Protein AF-A0A853BBE8-F1 (afdb_monomer)

Sequence (216 aa):
MTEYSASGDPKRSFELLWGLHEAPSRGPKARFTVEEVTRVAIRLADAAGLTAVSMRRVAEELGASTMSLYTYVPGKAELLDLMIDTVVGETARPDDVPGGWRGGLEHLARENAALTLVLGYVQSAMRGVVEAGQAARRSGRSDVQWWESYAPLLEKVFDPDRFPLAARVGASAGEAYQAPSDPHAFEFGLARILDGIEALINGRDGKPGAPRPTAG

Radius of gyration: 25.12 Å; Cα contacts (8 Å, |Δi|>4): 135; chains: 1; bounding box: 51×60×69 Å

Organism: NCBI:txid860233

Secondary structure (DSSP, 8-state):
----TTSS-HHHHHHHHTT-S---SSSSPPSS-HHHHHHHHHHHHHHH-GGG--HHHHHHHTT--HHHHTTT-SSHHHHHHHHHHHHHTTSPPGGGSTTHHHHHHHHHHHHHHHHHHHHHHHHHHHHHHHHHHHHHHHHTS-HHHHHHHHHHHHHHH--TTT-HHHHHHHHHHHHHHSSSS-TTHHHHHHHHHHHHHHHHHHTTSS--PPPPPPP-

Nearest PDB structures (foldseek):
  3b6c-assembly1_A  TM=4.163E-01  e=3.418E-04  Streptomyces coelicolor
  2opt-assembly1_A  TM=3.658E-01  e=2.764E-04  Streptomyces coelicolor
  2g7l-assembly1_A-2  TM=3.879E-01  e=6.813E-04  Streptomyces coelicolor
  2vke-assembly1_A-2  TM=3.633E-01  e=3.529E-03  Escherichia coli
  2xpv-assembly1_A  TM=3.950E-01  e=1.196E-02  Escherichia coli

Structure (mmCIF, N/CA/C/O backbone):
data_AF-A0A853BBE8-F1
#
_entry.id   AF-A0A853BBE8-F1
#
loop_
_atom_site.group_PDB
_atom_site.id
_atom_site.type_symbol
_atom_site.label_atom_id
_atom_site.label_alt_id
_atom_site.label_comp_id
_atom_site.label_asym_id
_atom_site.label_entity_id
_atom_site.label_seq_id
_atom_site.pdbx_PDB_ins_code
_atom_site.Cartn_x
_atom_site.Cartn_y
_atom_site.Cartn_z
_atom_site.occupancy
_atom_site.B_iso_or_equiv
_atom_site.auth_seq_id
_atom_site.auth_comp_id
_atom_site.auth_asym_id
_atom_site.auth_atom_id
_atom_site.pdbx_PDB_model_num
ATOM 1 N N . MET A 1 1 ? 2.570 16.372 -2.569 1.00 41.34 1 MET A N 1
ATOM 2 C CA . MET A 1 1 ? 3.355 15.882 -1.420 1.00 41.34 1 MET A CA 1
ATOM 3 C C . MET A 1 1 ? 2.822 14.497 -1.103 1.00 41.34 1 MET A C 1
ATOM 5 O O . MET A 1 1 ? 1.628 14.388 -0.866 1.00 41.34 1 MET A O 1
ATOM 9 N N . THR A 1 2 ? 3.625 13.447 -1.263 1.00 53.38 2 THR A N 1
ATOM 10 C CA . THR A 1 2 ? 3.190 12.068 -0.987 1.00 53.38 2 THR A CA 1
ATOM 11 C C . THR A 1 2 ? 3.285 11.857 0.520 1.00 53.38 2 THR A C 1
ATOM 13 O O . THR A 1 2 ? 4.387 11.854 1.056 1.00 53.38 2 THR A O 1
ATOM 16 N N . GLU A 1 3 ? 2.146 11.803 1.205 1.00 61.06 3 GLU A N 1
ATOM 17 C CA . GLU A 1 3 ? 2.078 11.501 2.640 1.00 61.06 3 GLU A CA 1
ATOM 18 C C . GLU A 1 3 ? 2.144 9.983 2.846 1.00 61.06 3 GLU A C 1
ATOM 20 O O . GLU A 1 3 ? 1.537 9.232 2.078 1.00 61.06 3 GLU A O 1
ATOM 25 N N . TYR A 1 4 ? 2.891 9.548 3.861 1.00 70.12 4 TYR A N 1
ATOM 26 C CA . TYR A 1 4 ? 3.144 8.142 4.183 1.00 70.12 4 TYR A CA 1
ATOM 27 C C . TYR A 1 4 ? 2.692 7.850 5.620 1.00 70.12 4 TYR A C 1
ATOM 29 O O . TYR A 1 4 ? 2.573 8.762 6.438 1.00 70.12 4 TYR A O 1
ATOM 37 N N . SER A 1 5 ? 2.484 6.573 5.944 1.00 68.94 5 SER A N 1
ATOM 38 C CA . SER A 1 5 ? 2.439 6.131 7.344 1.00 68.94 5 SER A CA 1
ATOM 39 C C . SER A 1 5 ? 3.696 6.620 8.084 1.00 68.94 5 SER A C 1
ATOM 41 O O . SER A 1 5 ? 4.777 6.687 7.489 1.00 68.94 5 SER A O 1
ATOM 43 N N . ALA A 1 6 ? 3.535 7.029 9.344 1.00 71.81 6 ALA A N 1
ATOM 44 C CA . ALA A 1 6 ? 4.557 7.648 10.197 1.00 71.81 6 ALA A CA 1
ATOM 45 C C . ALA A 1 6 ? 5.068 9.054 9.797 1.00 71.81 6 ALA A C 1
ATOM 47 O O . ALA A 1 6 ? 6.016 9.545 10.411 1.00 71.81 6 ALA A O 1
ATOM 48 N N . SER A 1 7 ? 4.455 9.749 8.824 1.00 80.75 7 SER A N 1
ATOM 49 C CA . SER A 1 7 ? 4.775 11.168 8.554 1.00 80.75 7 SER A CA 1
ATOM 50 C C . SER A 1 7 ? 3.979 12.171 9.409 1.00 80.75 7 SER A C 1
ATOM 52 O O . SER A 1 7 ? 4.166 13.377 9.248 1.00 80.75 7 SER A O 1
ATOM 54 N N . GLY A 1 8 ? 3.057 11.683 10.246 1.00 80.25 8 GLY A N 1
ATOM 55 C CA . GLY A 1 8 ? 2.197 12.465 11.146 1.00 80.25 8 GLY A CA 1
ATOM 56 C C . GLY A 1 8 ? 2.820 12.717 12.522 1.00 80.25 8 GLY A C 1
ATOM 57 O O . GLY A 1 8 ? 4.032 12.598 12.686 1.00 80.25 8 GLY A O 1
ATOM 58 N N . ASP A 1 9 ? 1.999 13.068 13.516 1.00 85.69 9 ASP A N 1
ATOM 59 C CA . ASP A 1 9 ? 2.440 13.207 14.914 1.00 85.69 9 ASP A CA 1
ATOM 60 C C . ASP A 1 9 ? 2.482 11.822 15.591 1.00 85.69 9 ASP A C 1
ATOM 62 O O . ASP A 1 9 ? 1.419 11.269 15.900 1.00 85.69 9 ASP A O 1
ATOM 66 N N . PRO A 1 10 ? 3.673 11.257 15.892 1.00 84.19 10 PRO A N 1
ATOM 67 C CA . PRO A 1 10 ? 3.781 9.903 16.433 1.00 84.19 10 PRO A CA 1
ATOM 68 C C . PRO A 1 10 ? 3.040 9.727 17.758 1.00 84.19 10 PRO A C 1
ATOM 70 O O . PRO A 1 10 ? 2.523 8.648 18.039 1.00 84.19 10 PRO A O 1
ATOM 73 N N . LYS A 1 11 ? 2.956 10.787 18.576 1.00 85.75 11 LYS A N 1
ATOM 74 C CA . LYS A 1 11 ? 2.240 10.732 19.852 1.00 85.75 11 LYS A CA 1
ATOM 75 C C . LYS A 1 11 ? 0.750 10.489 19.619 1.00 85.75 11 LYS A C 1
ATOM 77 O O . LYS A 1 11 ? 0.168 9.636 20.283 1.00 85.75 11 LYS A O 1
ATOM 82 N N . ARG A 1 12 ? 0.156 11.201 18.657 1.00 84.44 12 ARG A N 1
ATOM 83 C CA . ARG A 1 12 ? -1.264 11.053 18.314 1.00 84.44 12 ARG A CA 1
ATOM 84 C C . ARG A 1 12 ? -1.556 9.705 17.671 1.00 84.44 12 ARG A C 1
ATOM 86 O O . ARG A 1 12 ? -2.559 9.093 18.025 1.00 84.44 12 ARG A O 1
ATOM 93 N N . SER A 1 13 ? -0.680 9.221 16.787 1.00 84.69 13 SER A N 1
ATOM 94 C CA . SER A 1 13 ? -0.808 7.868 16.231 1.00 84.69 13 SER A CA 1
ATOM 95 C C . SER A 1 13 ? -0.826 6.818 17.348 1.00 84.69 13 SER A C 1
ATOM 97 O O . SER A 1 13 ? -1.743 6.004 17.402 1.00 84.69 13 SER A O 1
ATOM 99 N N . PHE A 1 14 ? 0.116 6.872 18.296 1.00 86.94 14 PHE A N 1
ATOM 100 C CA . PHE A 1 14 ? 0.160 5.937 19.429 1.00 86.94 14 PHE A CA 1
ATOM 101 C C . PHE A 1 14 ? -1.053 6.034 20.352 1.00 86.94 14 PHE 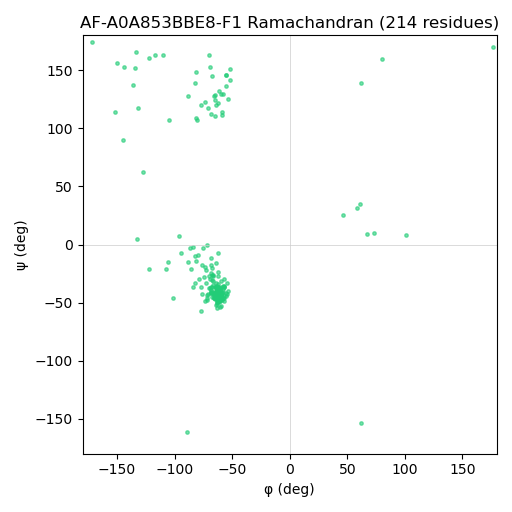A C 1
ATOM 103 O O . PHE A 1 14 ? -1.573 5.018 20.808 1.00 86.94 14 PHE A O 1
ATOM 110 N N . GLU A 1 15 ? -1.515 7.250 20.623 1.00 87.88 15 GLU A N 1
ATOM 111 C CA . GLU A 1 15 ? -2.700 7.484 21.438 1.00 87.88 15 GLU A CA 1
ATOM 112 C C . GLU A 1 15 ? -3.962 6.847 20.840 1.00 87.88 15 GLU A C 1
ATOM 114 O O . GLU A 1 15 ? -4.771 6.285 21.584 1.00 87.88 15 GLU A O 1
ATOM 119 N N . LEU A 1 16 ? -4.105 6.902 19.514 1.00 84.19 16 LEU A N 1
ATOM 120 C CA . LEU A 1 16 ? -5.210 6.286 18.784 1.00 84.19 16 LEU A CA 1
ATOM 121 C C . LEU A 1 16 ? -5.073 4.760 18.709 1.00 84.19 16 LEU A C 1
ATOM 123 O O . LEU A 1 16 ? -6.025 4.055 19.034 1.00 84.19 16 LEU A O 1
ATOM 127 N N . LEU A 1 17 ? -3.895 4.256 18.327 1.00 85.81 17 LEU A N 1
ATOM 128 C CA . LEU A 1 17 ? -3.627 2.824 18.143 1.00 85.81 17 LEU A CA 1
ATOM 129 C C . LEU A 1 17 ? -3.796 2.022 19.436 1.00 85.81 17 LEU A C 1
ATOM 131 O O . LEU A 1 17 ? -4.399 0.954 19.447 1.00 85.81 17 LEU A O 1
ATOM 135 N N . TRP A 1 18 ? -3.283 2.545 20.547 1.00 85.31 18 TRP A N 1
ATOM 136 C CA . TRP A 1 18 ? -3.315 1.843 21.831 1.00 85.31 18 TRP A CA 1
ATOM 137 C C . TRP A 1 18 ? -4.489 2.246 22.722 1.00 85.31 18 TRP A C 1
ATOM 139 O O . TRP A 1 18 ? -4.541 1.837 23.881 1.00 85.31 18 TRP A O 1
ATOM 149 N N . GLY A 1 19 ? -5.423 3.056 22.209 1.00 78.25 19 GLY A N 1
ATOM 150 C CA . GLY A 1 19 ? -6.581 3.514 22.975 1.00 78.25 19 GLY A CA 1
ATOM 151 C C . GLY A 1 19 ? -6.198 4.277 24.246 1.00 78.25 19 GLY A C 1
ATOM 152 O O . GLY A 1 19 ? -6.914 4.211 25.242 1.00 78.25 19 GLY A O 1
ATOM 153 N N . LEU A 1 20 ? -5.066 4.993 24.234 1.00 75.69 20 LEU A N 1
ATOM 154 C CA . LEU A 1 20 ? -4.575 5.753 25.393 1.00 75.69 20 LEU A CA 1
ATOM 155 C C . LEU A 1 20 ? -5.362 7.053 25.619 1.00 75.69 20 LEU A C 1
ATOM 157 O O . LEU A 1 20 ? -5.101 7.776 26.579 1.00 75.69 20 LEU A O 1
ATOM 161 N N . HIS A 1 21 ? -6.321 7.368 24.745 1.00 63.41 21 HIS A N 1
ATOM 162 C CA . HIS A 1 21 ? -7.292 8.428 24.982 1.00 63.41 21 HIS A CA 1
ATOM 163 C C . HIS A 1 21 ? -8.335 8.002 26.017 1.00 63.41 21 HIS A C 1
ATOM 165 O O . HIS A 1 21 ? -9.090 7.051 25.820 1.00 63.41 21 HIS A O 1
ATOM 171 N N . GLU A 1 22 ? -8.438 8.780 27.092 1.00 51.06 22 GLU A N 1
ATOM 172 C CA . GLU A 1 22 ? -9.599 8.751 27.976 1.00 51.06 22 GLU A CA 1
ATOM 173 C C . GLU A 1 22 ? -10.851 9.093 27.155 1.00 51.06 22 GLU A C 1
ATOM 175 O O . GLU A 1 22 ? -10.993 10.206 26.641 1.00 51.06 22 GLU A O 1
ATOM 180 N N . ALA A 1 23 ? -11.767 8.132 27.002 1.00 49.78 23 ALA A N 1
ATOM 181 C CA . ALA A 1 23 ? -13.053 8.402 26.374 1.00 49.78 23 ALA A CA 1
ATOM 182 C C . ALA A 1 23 ? -13.759 9.523 27.162 1.00 49.78 23 ALA A C 1
ATOM 184 O O . ALA A 1 23 ? -13.869 9.416 28.389 1.00 49.78 23 ALA A O 1
ATOM 185 N N . PRO A 1 24 ? -14.260 10.592 26.512 1.00 51.22 24 PRO A N 1
ATOM 186 C CA . PRO A 1 24 ? -14.987 11.637 27.218 1.00 51.22 24 PRO A CA 1
ATOM 187 C C . PRO A 1 24 ? -16.204 11.009 27.908 1.00 51.22 24 PRO A C 1
ATOM 189 O O . PRO A 1 24 ? -17.140 10.545 27.260 1.00 51.22 24 PRO A O 1
ATOM 192 N N . SER A 1 25 ? -16.182 10.972 29.244 1.00 52.97 25 SER A N 1
ATOM 193 C CA . SER A 1 25 ? -17.122 10.177 30.049 1.00 52.97 25 SER A CA 1
ATOM 194 C C . SER A 1 25 ? -18.557 10.720 30.076 1.00 52.97 25 SER A C 1
ATOM 196 O O . SER A 1 25 ? -19.433 10.119 30.698 1.00 52.97 25 SER A O 1
ATOM 198 N N . ARG A 1 26 ? -18.839 11.839 29.392 1.00 50.72 26 ARG A N 1
ATOM 199 C CA . ARG A 1 26 ? -20.162 12.478 29.340 1.00 50.72 26 ARG A CA 1
ATOM 200 C C . ARG A 1 26 ? -20.383 13.245 28.033 1.00 50.72 26 ARG A C 1
ATOM 202 O O . ARG A 1 26 ? -19.768 14.282 27.807 1.00 50.72 26 ARG A O 1
ATOM 209 N N . GLY A 1 27 ? -21.328 12.770 27.222 1.00 59.34 27 GLY A N 1
ATOM 210 C CA . GLY A 1 27 ? -21.818 13.443 26.017 1.00 59.34 27 GLY A CA 1
ATOM 211 C C . GLY A 1 27 ? -22.848 12.599 25.250 1.00 59.34 27 GLY A C 1
ATOM 212 O O . GLY A 1 27 ? -23.044 11.427 25.583 1.00 59.34 27 GLY A O 1
ATOM 213 N N . PRO A 1 28 ? -23.534 13.170 24.240 1.00 60.97 28 PRO A N 1
ATOM 214 C CA . PRO A 1 28 ? -24.335 12.400 23.287 1.00 60.97 28 PRO A CA 1
ATOM 215 C C . PRO A 1 28 ? -23.474 11.316 22.624 1.00 60.97 28 PRO A C 1
ATOM 217 O O . PRO A 1 28 ? -22.290 11.548 22.385 1.00 60.97 28 PRO A O 1
ATOM 220 N N . LYS A 1 29 ? -24.051 10.144 22.315 1.00 63.88 29 LYS A N 1
ATOM 221 C CA . LYS A 1 29 ? -23.313 9.065 21.636 1.00 63.88 29 LYS A CA 1
ATOM 222 C C . LYS A 1 29 ? -22.664 9.607 20.358 1.00 63.88 29 LYS A C 1
ATOM 224 O O . LYS A 1 29 ? -23.360 10.193 19.527 1.00 63.88 29 LYS A O 1
ATOM 229 N N . ALA A 1 30 ? -21.349 9.420 20.226 1.00 76.06 30 ALA A N 1
ATOM 230 C CA . ALA A 1 30 ? -20.625 9.767 19.011 1.00 76.06 30 ALA A CA 1
ATOM 231 C C . ALA A 1 30 ? -21.279 9.063 17.813 1.00 76.06 30 ALA A C 1
ATOM 233 O O . ALA A 1 30 ? -21.673 7.901 17.913 1.00 76.06 30 ALA A O 1
ATOM 234 N N . ARG A 1 31 ? -21.448 9.792 16.704 1.00 85.75 31 ARG A N 1
ATOM 235 C CA . ARG A 1 31 ? -22.130 9.270 15.509 1.00 85.75 31 ARG A CA 1
ATOM 236 C C . ARG A 1 31 ? -21.313 8.184 14.809 1.00 85.75 31 ARG A C 1
ATOM 238 O O . ARG A 1 31 ? -21.917 7.325 14.181 1.00 85.75 31 ARG A O 1
ATOM 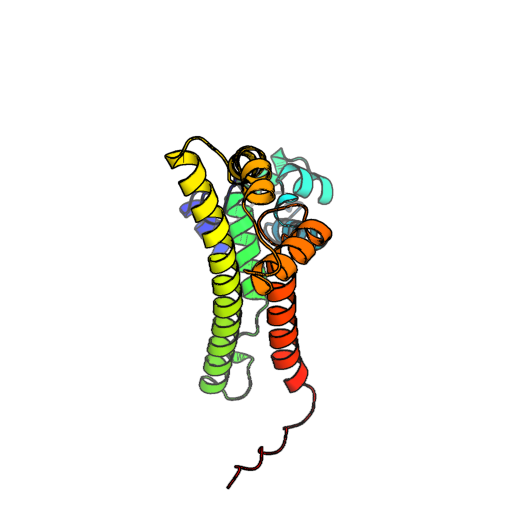245 N N . PHE A 1 32 ? -19.988 8.261 14.915 1.00 91.19 32 PHE A N 1
ATOM 246 C CA . PHE A 1 32 ? -19.056 7.298 14.346 1.00 91.19 32 PHE A CA 1
ATOM 247 C C . PHE A 1 32 ? -17.992 6.902 15.371 1.00 91.19 32 PHE A C 1
ATOM 249 O O . PHE A 1 32 ? -17.807 7.592 16.378 1.00 91.19 32 PHE A O 1
ATOM 256 N N . THR A 1 33 ? -17.266 5.826 15.098 1.00 91.19 33 THR A N 1
ATOM 257 C CA . THR A 1 33 ? -16.053 5.436 15.826 1.00 91.19 33 THR A CA 1
ATOM 258 C C . THR A 1 33 ? -14.805 5.606 14.956 1.00 91.19 33 THR A C 1
ATOM 260 O O . THR A 1 33 ? -14.885 5.700 13.731 1.00 91.19 33 THR A O 1
ATOM 263 N N . VAL A 1 34 ? -13.625 5.630 15.587 1.00 92.31 34 VAL A N 1
ATOM 264 C CA . VAL A 1 34 ? -12.339 5.597 14.864 1.00 92.31 34 VAL A CA 1
ATOM 265 C C . VAL A 1 34 ? -12.251 4.342 13.991 1.00 92.31 34 VAL A C 1
ATOM 267 O O . VAL A 1 34 ? -11.851 4.431 12.836 1.00 92.31 34 VAL A O 1
ATOM 270 N N . GLU A 1 35 ? -12.707 3.194 14.498 1.00 92.06 35 GLU A N 1
ATOM 271 C CA . GLU A 1 35 ? -12.746 1.935 13.750 1.00 92.06 35 GLU A CA 1
ATOM 272 C C . GLU A 1 35 ? -13.618 2.038 12.489 1.00 92.06 35 GLU A C 1
ATOM 274 O O . GLU A 1 35 ? -13.186 1.642 11.408 1.00 92.06 35 GLU A O 1
ATOM 279 N N . GLU A 1 36 ? -14.817 2.622 12.583 1.00 94.44 36 GLU A N 1
ATOM 280 C CA . GLU A 1 36 ? -15.703 2.809 11.427 1.00 94.44 36 GLU A CA 1
ATOM 281 C C . GLU A 1 36 ? -15.071 3.710 10.360 1.00 94.44 36 GLU A C 1
ATOM 283 O O . GLU A 1 36 ? -15.137 3.397 9.167 1.00 94.44 36 GLU A 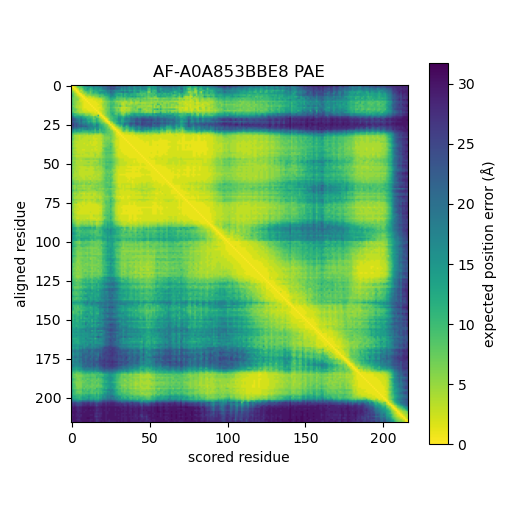O 1
ATOM 288 N N . VAL A 1 37 ? -14.417 4.798 10.782 1.00 95.81 37 VAL A N 1
ATOM 289 C CA . VAL A 1 37 ? -13.673 5.698 9.889 1.00 95.81 37 VAL A CA 1
ATOM 290 C C . VAL A 1 37 ? -12.550 4.947 9.172 1.00 95.81 37 VAL A C 1
ATOM 292 O O . VAL A 1 37 ? -12.437 5.019 7.945 1.00 95.81 37 VAL A O 1
ATOM 295 N N . THR A 1 38 ? -11.752 4.186 9.917 1.00 96.56 38 THR A N 1
ATOM 296 C CA . THR A 1 38 ? -10.641 3.397 9.378 1.00 96.56 38 THR A CA 1
ATOM 297 C C . THR A 1 38 ? -11.129 2.326 8.406 1.00 96.56 38 THR A C 1
ATOM 299 O O . THR A 1 38 ? -10.601 2.203 7.301 1.00 96.56 38 THR A O 1
ATOM 302 N N . ARG A 1 39 ? -12.201 1.602 8.747 1.00 96.69 39 ARG A N 1
ATOM 303 C CA . ARG A 1 39 ? -12.817 0.582 7.884 1.00 96.69 39 ARG A CA 1
ATOM 304 C C . ARG A 1 39 ? -13.332 1.156 6.565 1.00 96.69 39 ARG A C 1
ATOM 306 O O . ARG A 1 39 ? -13.221 0.495 5.535 1.00 96.69 39 ARG A O 1
ATOM 313 N N . VAL A 1 40 ? -13.891 2.369 6.568 1.00 97.69 40 VAL A N 1
ATOM 314 C CA . VAL A 1 40 ? -14.276 3.069 5.328 1.00 97.69 40 VAL A CA 1
ATOM 315 C C . VAL A 1 40 ? -13.052 3.387 4.476 1.00 97.69 40 VAL A C 1
ATOM 317 O O . VAL A 1 40 ? -13.077 3.166 3.266 1.00 97.69 40 VAL A O 1
ATOM 320 N N . ALA A 1 41 ? -11.977 3.878 5.092 1.00 97.38 41 ALA A N 1
ATOM 321 C CA . ALA A 1 41 ? -10.748 4.199 4.378 1.00 97.38 41 ALA A CA 1
ATOM 322 C C . ALA A 1 41 ? -10.096 2.957 3.742 1.00 97.38 41 ALA A C 1
ATOM 324 O O . ALA A 1 41 ? -9.633 3.045 2.606 1.00 97.38 41 ALA A O 1
ATOM 325 N N . ILE A 1 42 ? -10.130 1.804 4.424 1.00 97.62 42 ILE A N 1
ATOM 326 C CA . ILE A 1 42 ? -9.684 0.508 3.880 1.00 97.62 42 ILE A CA 1
ATOM 327 C C . ILE A 1 42 ? -10.505 0.135 2.644 1.00 97.62 42 ILE A C 1
ATOM 329 O O . ILE A 1 42 ? -9.934 -0.020 1.571 1.00 97.62 42 ILE A O 1
ATOM 333 N N . ARG A 1 43 ? -11.843 0.121 2.740 1.00 97.25 43 ARG A N 1
ATOM 334 C CA . ARG A 1 43 ? -12.704 -0.201 1.583 1.00 97.25 43 ARG A CA 1
ATOM 335 C C . ARG A 1 43 ? -12.463 0.722 0.390 1.00 97.25 43 ARG A C 1
ATOM 337 O O . ARG A 1 43 ? -12.524 0.292 -0.759 1.00 97.25 43 ARG A O 1
ATOM 344 N N . LEU A 1 44 ? -12.196 1.999 0.657 1.00 97.00 44 LEU A N 1
ATOM 345 C CA . LEU A 1 44 ? -11.862 2.960 -0.385 1.00 97.00 44 LEU A CA 1
ATOM 346 C C . LEU A 1 44 ? -10.513 2.638 -1.050 1.00 97.00 44 LEU A C 1
ATOM 348 O O . LEU A 1 44 ? -10.401 2.753 -2.272 1.00 97.00 44 LEU A O 1
ATOM 352 N N . ALA A 1 45 ? -9.510 2.239 -0.266 1.00 96.12 45 ALA A N 1
ATOM 353 C CA . ALA A 1 45 ? -8.215 1.803 -0.780 1.00 96.12 45 ALA A CA 1
ATOM 354 C C . ALA A 1 45 ? -8.336 0.522 -1.617 1.00 96.12 45 ALA A C 1
ATOM 356 O O . ALA A 1 45 ? -7.748 0.462 -2.694 1.00 96.12 45 ALA A O 1
ATOM 357 N N . ASP A 1 46 ? -9.140 -0.447 -1.178 1.00 95.25 46 ASP A N 1
ATOM 358 C CA . ASP A 1 46 ? -9.364 -1.704 -1.902 1.00 95.25 46 ASP A CA 1
ATOM 359 C C . ASP A 1 46 ? -10.035 -1.466 -3.262 1.00 95.25 46 ASP A C 1
ATOM 361 O O . ASP A 1 46 ? -9.672 -2.079 -4.263 1.00 95.25 46 ASP A O 1
ATOM 365 N N . ALA A 1 47 ? -11.003 -0.544 -3.320 1.00 96.38 47 ALA A N 1
ATOM 366 C CA . ALA A 1 47 ? -11.776 -0.282 -4.533 1.00 96.38 47 ALA A CA 1
ATOM 367 C C . ALA A 1 47 ? -11.080 0.657 -5.532 1.00 96.38 47 ALA A C 1
ATOM 369 O O . ALA A 1 47 ? -11.297 0.545 -6.738 1.00 96.38 47 ALA A O 1
ATOM 370 N N . ALA A 1 48 ? -10.303 1.630 -5.049 1.00 94.12 48 ALA A N 1
ATOM 371 C CA . ALA A 1 48 ? -9.786 2.726 -5.877 1.00 94.12 48 ALA A CA 1
ATOM 372 C C . ALA A 1 48 ? -8.282 2.997 -5.701 1.00 94.12 48 ALA A C 1
ATOM 374 O O . ALA A 1 48 ? -7.758 3.956 -6.273 1.00 94.12 48 ALA A O 1
ATOM 375 N N . GLY A 1 49 ? -7.587 2.170 -4.921 1.00 91.69 49 GLY A N 1
ATOM 376 C CA . GLY A 1 49 ? -6.179 2.334 -4.586 1.00 91.69 49 GLY A CA 1
ATOM 377 C C . GLY A 1 49 ? -5.928 3.356 -3.474 1.00 91.69 49 GLY A C 1
ATOM 378 O O . GLY A 1 49 ? -6.720 4.260 -3.198 1.00 91.69 49 GLY A O 1
ATOM 379 N N . LEU A 1 50 ? -4.756 3.256 -2.843 1.00 91.12 50 LEU A N 1
ATOM 380 C CA . LEU A 1 50 ? -4.379 4.093 -1.697 1.00 91.12 50 LEU A CA 1
ATOM 381 C C . LEU A 1 50 ? -4.299 5.598 -2.030 1.00 91.12 50 LEU A C 1
ATOM 383 O O . LEU A 1 50 ? -4.513 6.453 -1.169 1.00 91.12 50 LEU A O 1
ATOM 387 N N . THR A 1 51 ? -4.015 5.950 -3.287 1.00 91.25 51 THR A N 1
ATOM 388 C CA . THR A 1 51 ? -3.956 7.350 -3.744 1.00 91.25 51 THR A CA 1
ATOM 389 C C . THR A 1 51 ? -5.325 8.031 -3.723 1.00 91.25 51 THR A C 1
ATOM 391 O O . THR A 1 51 ? -5.391 9.246 -3.535 1.00 91.25 51 THR A O 1
ATOM 394 N N . ALA A 1 52 ? -6.411 7.264 -3.850 1.00 92.56 52 ALA A N 1
ATOM 395 C CA . ALA A 1 52 ? -7.779 7.763 -3.774 1.00 92.56 52 ALA A CA 1
ATOM 396 C C . ALA A 1 52 ? -8.215 8.117 -2.342 1.00 92.56 52 ALA A C 1
ATOM 398 O O . ALA A 1 52 ? -9.168 8.883 -2.161 1.00 92.56 52 ALA A O 1
ATOM 399 N N . VAL A 1 53 ? -7.522 7.592 -1.326 1.00 96.12 53 VAL A N 1
ATOM 400 C CA . VAL A 1 53 ? -7.845 7.837 0.081 1.00 96.12 53 VAL A CA 1
ATOM 401 C C . VAL A 1 53 ? -7.505 9.279 0.450 1.00 96.12 53 VAL A C 1
ATOM 403 O O . VAL A 1 53 ? -6.351 9.714 0.405 1.00 96.12 53 VAL A O 1
ATOM 406 N N . SER A 1 54 ? -8.526 10.040 0.835 1.00 95.75 54 SER A N 1
ATOM 407 C CA . SER A 1 54 ? -8.392 11.407 1.342 1.00 95.75 54 SER A CA 1
ATOM 408 C C . SER A 1 54 ? -9.412 11.664 2.445 1.00 95.75 54 SER A C 1
ATOM 410 O O . SER A 1 54 ? -10.498 11.088 2.418 1.00 95.75 54 SER A O 1
ATOM 412 N N . MET A 1 55 ? -9.100 12.579 3.370 1.00 96.44 55 MET A N 1
ATOM 413 C CA . MET A 1 55 ? -10.016 12.949 4.463 1.00 96.44 55 MET A CA 1
ATOM 414 C C . MET A 1 55 ? -11.392 13.368 3.936 1.00 96.44 55 MET A C 1
ATOM 416 O O . MET A 1 55 ? -12.423 12.992 4.480 1.00 96.44 55 MET A O 1
ATOM 420 N N . ARG A 1 56 ? -11.413 14.112 2.827 1.00 95.81 56 ARG A N 1
ATOM 421 C CA . ARG A 1 56 ? -12.649 14.538 2.175 1.00 95.81 56 ARG A CA 1
ATOM 422 C C . ARG A 1 56 ? -13.464 13.352 1.660 1.00 95.81 56 ARG A C 1
ATOM 424 O O . ARG A 1 56 ? -14.645 13.269 1.965 1.00 95.81 56 ARG A O 1
ATOM 431 N N . ARG A 1 57 ? -12.841 12.445 0.904 1.00 96.44 57 ARG A N 1
ATOM 432 C CA . ARG A 1 57 ? -13.549 11.310 0.296 1.00 96.44 57 ARG A CA 1
ATOM 433 C C . ARG A 1 57 ? -14.052 10.321 1.347 1.00 96.44 57 ARG A C 1
ATOM 435 O O . ARG A 1 57 ? -15.154 9.811 1.218 1.00 96.44 57 ARG A O 1
ATOM 442 N N . VAL A 1 58 ? -13.285 10.110 2.417 1.00 97.12 58 VAL A N 1
ATOM 443 C CA . VAL A 1 58 ? -13.719 9.303 3.568 1.00 97.12 58 VAL A CA 1
ATOM 444 C C . VAL A 1 58 ? -14.922 9.948 4.268 1.00 97.12 58 VAL A C 1
ATOM 446 O O . VAL A 1 58 ? -15.877 9.254 4.601 1.00 97.12 58 VAL A O 1
ATOM 449 N N . ALA A 1 59 ? -14.924 11.274 4.446 1.00 95.81 59 ALA A N 1
ATOM 450 C CA . ALA A 1 59 ? -16.064 11.988 5.024 1.00 95.81 59 ALA A CA 1
ATOM 451 C C . ALA A 1 59 ? -17.314 11.923 4.128 1.00 95.81 59 ALA A C 1
ATOM 453 O O . ALA A 1 59 ? -18.412 11.695 4.634 1.00 95.81 59 ALA A O 1
ATOM 454 N N . GLU A 1 60 ? -17.145 12.084 2.811 1.00 96.38 60 GLU A N 1
ATOM 455 C CA . GLU A 1 60 ? -18.218 11.945 1.819 1.00 96.38 60 GLU A CA 1
ATOM 456 C C . GLU A 1 60 ? -18.851 10.544 1.880 1.00 96.38 60 GLU A C 1
ATOM 458 O O . GLU A 1 60 ? -20.071 10.440 1.988 1.00 96.38 60 GLU A O 1
ATOM 463 N N . GLU A 1 61 ? -18.035 9.486 1.923 1.00 95.94 61 GLU A N 1
ATOM 464 C CA . GLU A 1 61 ? -18.495 8.091 2.023 1.00 95.94 61 GLU A CA 1
ATOM 465 C C . GLU A 1 61 ? -19.235 7.802 3.346 1.00 95.94 61 GLU A C 1
ATOM 467 O O . GLU A 1 61 ? -20.189 7.029 3.386 1.00 95.94 61 GLU A O 1
ATOM 472 N N . LEU A 1 62 ? -18.839 8.467 4.437 1.00 94.88 62 LEU A N 1
ATOM 473 C CA . LEU A 1 62 ? -19.508 8.390 5.742 1.00 94.88 62 LEU A CA 1
ATOM 474 C C . LEU A 1 62 ? -20.778 9.256 5.840 1.00 94.88 62 LEU A C 1
ATOM 476 O O . LEU A 1 62 ? -21.493 9.193 6.845 1.00 94.88 62 LEU A O 1
ATOM 480 N N . GLY A 1 63 ? -21.060 10.113 4.854 1.00 94.56 63 GLY A N 1
ATOM 481 C CA . GLY A 1 63 ? -22.117 11.124 4.962 1.00 94.56 63 GLY A CA 1
ATOM 482 C C . GLY A 1 63 ? -21.868 12.123 6.104 1.00 94.56 63 GLY A C 1
ATOM 483 O O . GLY A 1 63 ? -22.809 12.546 6.792 1.00 94.56 63 GLY A O 1
ATOM 484 N N . ALA A 1 64 ? -20.597 12.458 6.341 1.00 93.12 64 ALA A N 1
ATOM 485 C CA . ALA A 1 64 ? -20.112 13.372 7.369 1.00 93.12 64 ALA A CA 1
ATOM 486 C C . ALA A 1 64 ? -19.422 14.599 6.747 1.00 93.12 64 ALA A C 1
ATOM 488 O O . ALA A 1 64 ? -19.031 14.603 5.583 1.00 93.12 64 ALA A O 1
ATOM 489 N N . SER A 1 65 ? -19.241 15.663 7.532 1.00 92.81 65 SER A N 1
ATOM 490 C CA . SER A 1 65 ? -18.376 16.772 7.117 1.00 92.81 65 SER A CA 1
ATOM 491 C C . SER A 1 65 ? -16.910 16.430 7.386 1.00 92.81 65 SER A C 1
ATOM 493 O O . SER A 1 65 ? -16.592 15.776 8.379 1.00 92.81 65 SER A O 1
ATOM 495 N N . THR A 1 66 ? -15.992 16.941 6.563 1.00 92.00 66 THR A N 1
ATOM 496 C CA . THR A 1 66 ? -14.546 16.766 6.790 1.00 92.00 66 THR A CA 1
ATOM 497 C C . THR A 1 66 ? -14.116 17.299 8.160 1.00 92.00 66 THR A C 1
ATOM 499 O O . THR A 1 66 ? -13.300 16.682 8.834 1.00 92.00 66 THR A O 1
ATOM 502 N N . MET A 1 67 ? -14.721 18.401 8.620 1.00 89.69 67 MET A N 1
ATOM 503 C CA . MET A 1 67 ? -14.485 18.951 9.962 1.00 89.69 67 MET A CA 1
ATOM 504 C C . MET A 1 67 ? -14.857 17.968 11.075 1.00 89.69 67 MET A C 1
ATOM 506 O O . MET A 1 67 ? -14.135 17.871 12.060 1.00 89.69 67 MET A O 1
ATOM 510 N N . SER A 1 68 ? -15.954 17.219 10.914 1.00 89.38 68 SER A N 1
ATOM 511 C CA . SER A 1 68 ? -16.325 16.164 11.858 1.00 89.38 68 SER A CA 1
ATOM 512 C C . SER A 1 68 ? -15.384 14.967 11.782 1.00 89.38 68 SER A C 1
ATOM 514 O O . SER A 1 68 ? -15.257 14.263 12.771 1.00 89.38 68 SER A O 1
ATOM 516 N N . LEU A 1 69 ? -14.737 14.701 10.646 1.00 91.75 69 LEU A N 1
ATOM 517 C CA . LEU A 1 69 ? -13.804 13.579 10.539 1.00 91.75 69 LEU A CA 1
ATOM 518 C C . LEU A 1 69 ? -12.531 13.827 11.358 1.00 91.75 69 LEU A C 1
ATOM 520 O O . LEU A 1 69 ? -12.032 12.921 12.024 1.00 91.75 69 LEU A O 1
ATOM 524 N N . TYR A 1 70 ? -12.068 15.080 11.382 1.00 91.38 70 TYR A N 1
ATOM 525 C CA . TYR A 1 70 ? -10.896 15.493 12.152 1.00 91.38 70 TYR A CA 1
ATOM 526 C C . TYR A 1 70 ? -11.057 15.358 13.672 1.00 91.38 70 TYR A C 1
ATOM 528 O O . TYR A 1 70 ? -10.054 15.354 14.382 1.00 91.38 70 TYR A O 1
ATOM 536 N N . THR A 1 71 ? -12.284 15.211 14.191 1.00 89.50 71 THR A N 1
ATOM 537 C CA . THR A 1 71 ? -12.494 14.912 15.618 1.00 89.50 71 THR A CA 1
ATOM 538 C C . THR A 1 71 ? -12.201 13.454 15.970 1.00 89.50 71 THR A C 1
ATOM 540 O O . THR A 1 71 ? -12.042 13.150 17.146 1.00 89.50 71 THR A O 1
ATOM 543 N N . TYR A 1 72 ? -12.159 12.561 14.975 1.00 90.12 72 TYR A N 1
ATOM 544 C CA . TYR A 1 72 ? -11.841 11.140 15.151 1.00 90.12 72 TYR A CA 1
ATOM 545 C C . TYR A 1 72 ? -10.401 10.840 14.751 1.00 90.12 72 TYR A C 1
ATOM 547 O O . TYR A 1 72 ? -9.692 10.154 15.479 1.00 90.12 72 TYR A O 1
ATOM 555 N N . VAL A 1 73 ? -9.968 11.362 13.598 1.00 92.31 73 VAL A N 1
ATOM 556 C CA . VAL A 1 73 ? -8.629 11.117 13.060 1.00 92.31 73 VAL A CA 1
ATOM 557 C C . VAL A 1 73 ? -7.992 12.450 12.647 1.00 92.31 73 VAL A C 1
ATOM 559 O O . VAL A 1 73 ? -8.517 13.114 11.750 1.00 92.31 73 VAL A O 1
ATOM 562 N N . PRO A 1 74 ? -6.873 12.866 13.271 1.00 90.25 74 PRO A N 1
ATOM 563 C CA . PRO A 1 74 ? -6.287 14.196 13.084 1.00 90.25 74 PRO A CA 1
ATOM 564 C C . PRO A 1 74 ? -5.824 14.510 11.660 1.00 90.25 74 PRO A C 1
ATOM 566 O O . PRO A 1 74 ? -5.728 15.681 11.291 1.00 90.25 74 PRO A O 1
ATOM 569 N N . GLY A 1 75 ? -5.530 13.485 10.864 1.00 92.75 75 GLY A N 1
ATOM 570 C CA . GLY A 1 75 ? -4.934 13.647 9.551 1.00 92.75 75 GLY A CA 1
ATOM 571 C C . GLY A 1 75 ? -4.878 12.352 8.757 1.00 92.75 75 GLY A C 1
ATOM 572 O O . GLY A 1 75 ? -5.212 11.270 9.238 1.00 92.75 75 GLY A O 1
ATOM 573 N N . LYS A 1 76 ? -4.454 12.476 7.495 1.00 93.62 76 LYS A N 1
ATOM 574 C CA . LYS A 1 76 ? -4.297 11.323 6.606 1.00 93.62 76 LYS A CA 1
ATOM 575 C C . LYS A 1 76 ? -3.171 10.401 7.078 1.00 93.62 76 LYS A C 1
ATOM 577 O O . LYS A 1 76 ? -3.306 9.197 6.922 1.00 93.62 76 LYS A O 1
ATOM 582 N N . ALA A 1 77 ? -2.093 10.934 7.651 1.00 93.44 77 ALA A N 1
ATOM 583 C CA . ALA A 1 77 ? -0.987 10.117 8.147 1.00 93.44 77 ALA A CA 1
ATOM 584 C C . ALA A 1 77 ? -1.436 9.193 9.292 1.00 93.44 77 ALA A C 1
ATOM 586 O O . ALA A 1 77 ? -1.222 7.988 9.217 1.00 93.44 77 ALA A O 1
ATOM 587 N N . GLU A 1 78 ? -2.158 9.730 10.279 1.00 94.19 78 GLU A N 1
ATOM 588 C CA . GLU A 1 78 ? -2.728 8.946 11.380 1.00 94.19 78 GLU A CA 1
ATOM 589 C C . GLU A 1 78 ? -3.773 7.944 10.865 1.00 94.19 78 GLU A C 1
ATOM 591 O O . GLU A 1 78 ? -3.835 6.813 11.338 1.00 94.19 78 GLU A O 1
ATOM 596 N N . LEU A 1 79 ? -4.566 8.323 9.854 1.00 95.12 79 LEU A N 1
ATOM 597 C CA . LEU A 1 79 ? -5.497 7.400 9.203 1.00 95.12 79 LEU A CA 1
ATOM 598 C C . LEU A 1 79 ? -4.764 6.222 8.551 1.00 95.12 79 LEU A C 1
ATOM 600 O O . LEU A 1 79 ? -5.216 5.090 8.674 1.00 95.12 79 LEU A O 1
ATOM 604 N N . LEU A 1 80 ? -3.640 6.471 7.875 1.00 95.06 80 LEU A N 1
ATOM 605 C CA . LEU A 1 80 ? -2.830 5.414 7.269 1.00 95.06 80 LEU A CA 1
ATOM 606 C C . LEU A 1 80 ? -2.239 4.478 8.329 1.00 95.06 80 LEU A C 1
ATOM 608 O O . LEU A 1 80 ? -2.252 3.267 8.123 1.00 95.06 80 LEU A O 1
ATOM 612 N N . ASP A 1 81 ? -1.773 5.013 9.459 1.00 92.75 81 ASP A N 1
ATOM 613 C CA . ASP A 1 81 ? -1.270 4.200 10.573 1.00 92.75 81 ASP A CA 1
ATOM 614 C C . ASP A 1 81 ? -2.377 3.292 11.140 1.00 92.75 81 ASP A C 1
ATOM 616 O O . ASP A 1 81 ? -2.171 2.091 11.313 1.00 92.75 81 ASP A O 1
ATOM 620 N N . LEU A 1 82 ? -3.581 3.839 11.339 1.00 94.88 82 LEU A N 1
ATOM 621 C CA . LEU A 1 82 ? -4.757 3.083 11.780 1.00 94.88 82 LEU A CA 1
ATOM 622 C C . LEU A 1 82 ? -5.184 2.006 10.774 1.00 94.88 82 LEU A C 1
ATOM 624 O O . LEU A 1 82 ? -5.559 0.902 11.172 1.00 94.88 82 LEU A O 1
ATOM 628 N N . MET A 1 83 ? -5.149 2.315 9.474 1.00 96.00 83 MET A N 1
ATOM 629 C CA . MET A 1 83 ? -5.465 1.353 8.414 1.00 96.00 83 MET A CA 1
ATOM 630 C C . MET A 1 83 ? -4.494 0.171 8.443 1.00 96.00 83 MET A C 1
ATOM 632 O O . MET A 1 83 ? -4.938 -0.970 8.353 1.00 96.00 83 MET A O 1
ATOM 636 N N . ILE A 1 84 ? -3.191 0.438 8.591 1.00 91.69 84 ILE A N 1
ATOM 637 C CA . ILE A 1 84 ? -2.164 -0.607 8.678 1.00 91.69 84 ILE A CA 1
ATOM 638 C C . ILE A 1 84 ? -2.413 -1.494 9.894 1.00 91.69 84 ILE A C 1
ATOM 640 O O . ILE A 1 84 ? -2.452 -2.710 9.744 1.00 91.69 84 ILE A O 1
ATOM 644 N N . ASP A 1 85 ? -2.621 -0.906 11.071 1.00 91.56 85 ASP A N 1
ATOM 645 C CA . ASP A 1 85 ? -2.869 -1.664 12.301 1.00 91.56 85 ASP A CA 1
ATOM 646 C C . ASP A 1 85 ? -4.133 -2.523 12.208 1.00 91.56 85 ASP A C 1
ATOM 648 O O . ASP A 1 85 ? -4.109 -3.703 12.546 1.00 91.56 85 ASP A O 1
ATOM 652 N N . THR A 1 86 ? -5.206 -1.970 11.638 1.00 92.81 86 THR A N 1
ATOM 653 C CA . THR A 1 86 ? -6.457 -2.709 11.432 1.00 92.81 86 THR A CA 1
ATOM 654 C C . THR A 1 86 ? -6.253 -3.910 10.509 1.00 92.81 86 THR A C 1
ATOM 656 O O . THR A 1 86 ? -6.729 -4.991 10.832 1.00 92.81 86 THR A O 1
ATOM 659 N N . VAL A 1 87 ? -5.539 -3.746 9.387 1.00 91.19 87 VAL A N 1
ATOM 660 C CA . VAL A 1 87 ? -5.266 -4.840 8.433 1.00 91.19 87 VAL A CA 1
ATOM 661 C C . VAL A 1 87 ? -4.319 -5.880 9.033 1.00 91.19 87 VAL A C 1
ATOM 663 O O . VAL A 1 87 ? -4.542 -7.077 8.882 1.00 91.19 87 VAL A O 1
ATOM 666 N N . VAL A 1 88 ? -3.279 -5.451 9.752 1.00 84.50 88 VAL A N 1
ATOM 667 C CA . VAL A 1 88 ? -2.371 -6.368 10.462 1.00 84.50 88 VAL A CA 1
ATOM 668 C C . VAL A 1 88 ? -3.121 -7.135 11.553 1.00 84.50 88 VAL A C 1
ATOM 670 O O . VAL A 1 88 ? -2.860 -8.313 11.757 1.00 84.50 88 VAL A O 1
ATOM 673 N N . GLY A 1 89 ? -4.089 -6.506 12.221 1.00 85.75 89 GLY A N 1
ATOM 674 C CA . GLY A 1 89 ? -4.925 -7.138 13.240 1.00 85.75 89 GLY A CA 1
ATOM 675 C C . GLY A 1 89 ? -5.897 -8.205 12.719 1.00 85.75 89 GLY A C 1
ATOM 676 O O . GLY A 1 89 ? -6.475 -8.925 13.534 1.00 85.75 89 GLY A O 1
ATOM 677 N N . GLU A 1 90 ? -6.090 -8.326 11.401 1.00 84.31 90 GLU A N 1
ATOM 678 C CA . GLU A 1 90 ? -6.909 -9.381 10.783 1.00 84.31 90 GLU A CA 1
ATOM 679 C C . GLU A 1 90 ? -6.171 -10.711 10.633 1.00 84.31 90 GLU A C 1
ATOM 681 O O . GLU A 1 90 ? -6.811 -11.736 10.378 1.00 84.31 90 GLU A O 1
ATOM 686 N N . THR A 1 91 ? -4.843 -10.718 10.778 1.00 78.88 91 THR A N 1
ATOM 687 C CA . THR A 1 91 ? -4.078 -11.960 10.687 1.00 78.88 91 THR A CA 1
ATOM 688 C C . THR A 1 91 ? -4.367 -12.867 11.879 1.00 78.88 91 THR A C 1
ATOM 690 O O . THR A 1 91 ? -4.763 -12.429 12.966 1.00 78.88 91 THR A O 1
ATOM 693 N N . ALA A 1 92 ? -4.216 -14.177 11.668 1.00 77.81 92 ALA A N 1
ATOM 694 C CA . ALA A 1 92 ? -4.495 -15.150 12.712 1.00 77.81 92 ALA A CA 1
ATOM 695 C C . ALA A 1 92 ? -3.570 -14.905 13.909 1.00 77.81 92 ALA A C 1
ATOM 697 O O . ALA A 1 92 ? -2.349 -14.790 13.760 1.00 77.81 92 ALA A O 1
ATOM 698 N N . ARG A 1 93 ? -4.135 -14.865 15.122 1.00 80.06 93 ARG A N 1
ATOM 699 C CA . ARG A 1 93 ? -3.294 -14.732 16.310 1.00 80.06 93 ARG A CA 1
ATOM 700 C C . ARG A 1 93 ? -2.467 -16.004 16.468 1.00 80.06 93 ARG A C 1
ATOM 702 O O . ARG A 1 93 ? -2.979 -17.095 16.218 1.00 80.06 93 ARG A O 1
ATOM 709 N N . PRO A 1 94 ? -1.219 -15.908 16.950 1.00 76.75 94 PRO A N 1
ATOM 710 C CA . PRO A 1 94 ? -0.367 -17.082 17.137 1.00 76.75 94 PRO A CA 1
ATOM 711 C C . PRO A 1 94 ? -1.013 -18.169 18.003 1.00 76.75 94 PRO A C 1
ATOM 713 O O . PRO A 1 94 ? -0.802 -19.354 17.755 1.00 76.75 94 PRO A O 1
ATOM 716 N N . ASP A 1 95 ? -1.818 -17.760 18.986 1.00 81.75 95 ASP A N 1
ATOM 717 C CA . ASP A 1 95 ? -2.536 -18.653 19.900 1.00 81.75 95 ASP A CA 1
ATOM 718 C C . ASP A 1 95 ? -3.715 -19.382 19.232 1.00 81.75 95 ASP A C 1
ATOM 720 O O . ASP A 1 95 ? -4.111 -20.453 19.691 1.00 81.75 95 ASP A O 1
ATOM 724 N N . ASP A 1 96 ? -4.239 -18.841 18.127 1.00 84.31 96 ASP A N 1
ATOM 725 C CA . ASP A 1 96 ? -5.328 -19.439 17.349 1.00 84.31 96 ASP A CA 1
ATOM 726 C C . ASP A 1 96 ? -4.808 -20.512 16.369 1.00 84.31 96 ASP A C 1
ATOM 728 O O . ASP A 1 96 ? -5.587 -21.262 15.774 1.00 84.31 96 ASP A O 1
ATOM 732 N N . VAL A 1 97 ? -3.482 -20.618 16.199 1.00 84.38 97 VAL A N 1
ATOM 733 C CA . VAL A 1 97 ? -2.846 -21.560 15.272 1.00 84.38 97 VAL A CA 1
ATOM 734 C C . VAL A 1 97 ? -2.586 -22.914 15.958 1.00 84.38 97 VAL A C 1
ATOM 736 O O . VAL A 1 97 ? -1.923 -22.978 16.999 1.00 84.38 97 VAL A O 1
ATOM 739 N N . PRO A 1 98 ? -3.026 -24.044 15.365 1.00 84.19 98 PRO A N 1
ATOM 740 C CA . PRO A 1 98 ? -2.702 -25.377 15.870 1.00 84.19 98 PRO A CA 1
ATOM 741 C C . PRO A 1 98 ? -1.190 -25.622 16.002 1.00 84.19 98 PRO A C 1
ATOM 743 O O . PRO A 1 98 ? -0.394 -25.176 15.182 1.00 84.19 98 PRO A O 1
ATOM 746 N N . GLY A 1 99 ? -0.788 -26.401 17.011 1.00 84.75 99 GLY A N 1
ATOM 747 C CA . GLY A 1 99 ? 0.629 -26.684 17.297 1.00 84.75 99 GLY A CA 1
ATOM 748 C C . GLY A 1 99 ? 1.222 -25.856 18.443 1.00 84.75 99 GLY A C 1
ATOM 749 O O . GLY A 1 99 ? 2.431 -25.919 18.687 1.00 84.75 99 GLY A O 1
ATOM 750 N N . GLY A 1 100 ? 0.381 -25.109 19.168 1.00 89.75 100 GLY A N 1
ATOM 751 C CA . GLY A 1 100 ? 0.780 -24.295 20.315 1.00 89.75 100 GLY A CA 1
ATOM 752 C C . GLY A 1 100 ? 1.769 -23.198 19.921 1.00 89.75 100 GLY A C 1
ATOM 753 O O . GLY A 1 100 ? 1.836 -22.790 18.765 1.00 89.75 100 GLY A O 1
ATOM 754 N N . TRP A 1 101 ? 2.603 -22.760 20.867 1.00 90.31 101 TRP A N 1
ATOM 755 C CA . TRP A 1 101 ? 3.537 -21.648 20.643 1.00 90.31 101 TRP A CA 1
ATOM 756 C C . TRP A 1 101 ? 4.500 -21.865 19.460 1.00 90.31 101 TRP A C 1
ATOM 758 O O . TRP A 1 101 ? 4.905 -20.902 18.814 1.00 90.31 101 TRP A O 1
ATOM 768 N N . ARG A 1 102 ? 4.863 -23.120 19.145 1.00 88.44 102 ARG A N 1
ATOM 769 C CA . ARG A 1 102 ? 5.707 -23.436 17.978 1.00 88.44 102 ARG A CA 1
ATOM 770 C C . ARG A 1 102 ? 4.946 -23.249 16.669 1.00 88.44 102 ARG A C 1
ATOM 772 O O . ARG A 1 102 ? 5.475 -22.611 15.767 1.00 88.44 102 ARG A O 1
ATOM 779 N N . GLY A 1 103 ? 3.712 -23.750 16.593 1.00 88.06 103 GLY A N 1
ATOM 780 C CA . GLY A 1 103 ? 2.837 -23.546 15.434 1.00 88.06 103 GLY A CA 1
ATOM 781 C C . GLY A 1 103 ? 2.560 -22.064 15.176 1.00 88.06 103 GLY A C 1
ATOM 782 O O . GLY A 1 103 ? 2.701 -21.602 14.044 1.00 88.06 103 GLY A O 1
ATOM 783 N N . GLY A 1 104 ? 2.285 -21.299 16.236 1.00 86.88 104 GLY A N 1
ATOM 784 C CA . GLY A 1 104 ? 2.119 -19.846 16.161 1.00 86.88 104 GLY A CA 1
ATOM 785 C C . GLY A 1 104 ? 3.359 -19.116 15.628 1.00 86.88 104 GLY A C 1
ATOM 786 O O . GLY A 1 104 ? 3.248 -18.297 14.717 1.00 86.88 104 GLY A O 1
ATOM 787 N N . LEU A 1 105 ? 4.562 -19.441 16.123 1.00 87.62 105 LEU A N 1
ATOM 788 C CA . LEU A 1 105 ? 5.811 -18.851 15.613 1.00 87.62 105 LEU A CA 1
ATOM 789 C C . LEU A 1 105 ? 6.093 -19.222 14.152 1.00 87.62 105 LEU A C 1
ATOM 791 O O . LEU A 1 105 ? 6.556 -18.379 13.386 1.00 87.62 105 LEU A O 1
ATOM 795 N N . GLU A 1 106 ? 5.826 -20.465 13.752 1.00 87.38 106 GLU A N 1
ATOM 796 C CA . GLU A 1 106 ? 5.978 -20.891 12.358 1.00 87.38 106 GLU A CA 1
ATOM 797 C C . GLU A 1 106 ? 5.005 -20.163 11.426 1.00 87.38 106 GLU A C 1
ATOM 799 O O . GLU A 1 106 ? 5.375 -19.829 10.299 1.00 87.38 106 GLU A O 1
ATOM 804 N N . HIS A 1 107 ? 3.781 -19.896 11.887 1.00 85.56 107 HIS A N 1
ATOM 805 C CA . HIS A 1 107 ? 2.807 -19.098 11.150 1.00 85.56 107 HIS A CA 1
ATOM 806 C C . HIS A 1 107 ? 3.301 -17.662 10.958 1.00 85.56 107 HIS A C 1
ATOM 808 O O . HIS A 1 107 ? 3.461 -17.228 9.816 1.00 85.56 107 HIS A O 1
ATOM 814 N N . LEU A 1 108 ? 3.662 -16.984 12.053 1.00 84.94 108 LEU A N 1
ATOM 815 C CA . LEU A 1 108 ? 4.203 -15.622 12.019 1.00 84.94 108 LEU A CA 1
ATOM 816 C C . LEU A 1 108 ? 5.441 -15.506 11.121 1.00 84.94 108 LEU A C 1
ATOM 818 O O . LEU A 1 108 ? 5.559 -14.572 10.329 1.00 84.94 108 LEU A O 1
ATOM 822 N N . ALA A 1 109 ? 6.371 -16.461 11.210 1.00 87.06 109 ALA A N 1
ATOM 823 C CA . ALA A 1 109 ? 7.579 -16.456 10.389 1.00 87.06 109 ALA A CA 1
ATOM 824 C C . ALA A 1 109 ? 7.255 -16.540 8.889 1.00 87.06 109 ALA A C 1
ATOM 826 O O . ALA A 1 109 ? 7.915 -15.888 8.079 1.00 87.06 109 ALA A O 1
ATOM 827 N N . ARG A 1 110 ? 6.234 -17.319 8.509 1.00 85.44 110 ARG A N 1
ATOM 828 C CA . ARG A 1 110 ? 5.790 -17.442 7.113 1.00 85.44 110 ARG A CA 1
ATOM 829 C C . ARG A 1 110 ? 5.074 -16.189 6.623 1.00 85.44 110 ARG A C 1
ATOM 831 O O . ARG A 1 110 ? 5.365 -15.758 5.511 1.00 85.44 110 ARG A O 1
ATOM 838 N N . GLU A 1 111 ? 4.187 -15.605 7.427 1.00 85.38 111 GLU A N 1
ATOM 839 C CA . GLU A 1 111 ? 3.534 -14.332 7.089 1.00 85.38 111 GLU A CA 1
ATOM 840 C C . GLU A 1 111 ? 4.574 -13.230 6.877 1.00 85.38 111 GLU A C 1
ATOM 842 O O . GLU A 1 111 ? 4.595 -12.571 5.836 1.00 85.38 111 GLU A O 1
ATOM 847 N N . ASN A 1 112 ? 5.527 -13.109 7.803 1.00 87.00 112 ASN A N 1
ATOM 848 C CA . ASN A 1 112 ? 6.613 -12.144 7.690 1.00 87.00 112 ASN A CA 1
ATOM 849 C C . ASN A 1 112 ? 7.508 -12.406 6.465 1.00 87.00 112 ASN A C 1
ATOM 851 O O . ASN A 1 112 ? 7.949 -11.461 5.810 1.00 87.00 112 ASN A O 1
ATOM 855 N N . ALA A 1 113 ? 7.771 -13.670 6.117 1.00 89.56 113 ALA A N 1
ATOM 856 C CA . ALA A 1 113 ? 8.524 -14.018 4.912 1.00 89.56 113 ALA A CA 1
ATOM 857 C C . ALA A 1 113 ? 7.775 -13.626 3.624 1.00 89.56 113 ALA A C 1
ATOM 859 O O . ALA A 1 113 ? 8.395 -13.081 2.710 1.00 89.56 113 ALA A O 1
ATOM 860 N N . ALA A 1 114 ? 6.457 -13.848 3.558 1.00 90.44 114 ALA A N 1
ATOM 861 C CA . ALA A 1 114 ? 5.628 -13.435 2.424 1.00 90.44 114 ALA A CA 1
ATOM 862 C C . ALA A 1 114 ? 5.615 -11.906 2.267 1.00 90.44 114 ALA A C 1
ATOM 864 O O . ALA A 1 114 ? 5.861 -11.394 1.174 1.00 90.44 114 ALA A O 1
ATOM 865 N N . LEU A 1 115 ? 5.431 -11.176 3.372 1.00 88.56 115 LEU A N 1
ATOM 866 C CA . LEU A 1 115 ? 5.500 -9.715 3.386 1.00 88.56 115 LEU A CA 1
ATOM 867 C C . LEU A 1 115 ? 6.880 -9.210 2.938 1.00 88.56 115 LEU A C 1
ATOM 869 O O . LEU A 1 115 ? 6.976 -8.325 2.089 1.00 88.56 115 LEU A O 1
ATOM 873 N N . THR A 1 116 ? 7.953 -9.809 3.460 1.00 92.06 116 THR A N 1
ATOM 874 C CA . THR A 1 116 ? 9.337 -9.472 3.089 1.00 92.06 116 THR A CA 1
ATOM 875 C C . THR A 1 116 ? 9.580 -9.671 1.593 1.00 92.06 116 THR A C 1
ATOM 877 O O . THR A 1 116 ? 10.215 -8.829 0.960 1.00 92.06 116 THR A O 1
ATOM 880 N N . LEU A 1 117 ? 9.055 -10.752 1.009 1.00 93.94 117 LEU A N 1
ATOM 881 C CA . LEU A 1 117 ? 9.182 -11.034 -0.420 1.00 93.94 117 LEU A CA 1
ATOM 882 C C . LEU A 1 117 ? 8.503 -9.956 -1.276 1.00 93.94 117 LEU A C 1
ATOM 884 O O . LEU A 1 117 ? 9.126 -9.418 -2.194 1.00 93.94 117 LEU A O 1
ATOM 888 N N . VAL A 1 118 ? 7.253 -9.612 -0.957 1.00 93.69 118 VAL A N 1
ATOM 889 C CA . VAL A 1 118 ? 6.492 -8.582 -1.683 1.00 93.69 118 VAL A CA 1
ATOM 890 C C . VAL A 1 118 ? 7.170 -7.219 -1.553 1.00 93.69 118 VAL A C 1
ATOM 892 O O . VAL A 1 118 ? 7.430 -6.558 -2.560 1.00 93.69 118 VAL A O 1
ATOM 895 N N . LEU A 1 119 ? 7.522 -6.810 -0.329 1.00 90.81 119 LEU A N 1
ATOM 896 C CA . LEU A 1 119 ? 8.189 -5.530 -0.082 1.00 90.81 119 LEU A CA 1
ATOM 897 C C . LEU A 1 119 ? 9.550 -5.453 -0.778 1.00 90.81 119 LEU A C 1
ATOM 899 O O . LEU A 1 119 ? 9.869 -4.426 -1.375 1.00 90.81 119 LEU A O 1
ATOM 903 N N . GLY A 1 120 ? 10.334 -6.533 -0.755 1.00 93.69 120 GLY A N 1
ATOM 904 C CA . GLY A 1 120 ? 11.615 -6.606 -1.452 1.00 93.69 120 GLY A CA 1
ATOM 905 C C . GLY A 1 120 ? 11.468 -6.418 -2.964 1.00 93.69 120 GLY A C 1
ATOM 906 O O . GLY A 1 120 ? 12.238 -5.671 -3.571 1.00 93.69 120 GLY A O 1
ATOM 907 N N . TYR A 1 121 ? 10.442 -7.021 -3.570 1.00 94.00 121 TYR A N 1
ATOM 908 C CA . TYR A 1 121 ? 10.153 -6.845 -4.992 1.00 94.00 121 TYR A CA 1
ATOM 909 C C . TYR A 1 121 ? 9.757 -5.400 -5.333 1.00 94.00 121 TYR A C 1
ATOM 911 O O . TYR A 1 121 ? 10.325 -4.802 -6.250 1.00 94.00 121 TYR A O 1
ATOM 919 N N . VAL A 1 122 ? 8.858 -4.797 -4.549 1.00 90.88 122 VAL A N 1
ATOM 920 C CA . VAL A 1 122 ? 8.454 -3.389 -4.719 1.00 90.88 122 VAL A CA 1
ATOM 921 C C . VAL A 1 122 ? 9.652 -2.449 -4.577 1.00 90.88 122 VAL A C 1
ATOM 923 O O . VAL A 1 122 ? 9.848 -1.557 -5.402 1.00 90.88 122 VAL A O 1
ATOM 926 N N . GLN A 1 123 ? 10.502 -2.663 -3.571 1.00 90.00 123 GLN A N 1
ATOM 927 C CA . GLN A 1 123 ? 11.719 -1.873 -3.380 1.00 90.00 123 GLN A CA 1
ATOM 928 C C . GLN A 1 123 ? 12.697 -2.027 -4.551 1.00 90.00 123 GLN A C 1
ATOM 930 O O . GLN A 1 123 ? 13.328 -1.048 -4.954 1.00 90.00 123 GLN A O 1
ATOM 935 N N . SER A 1 124 ? 12.817 -3.232 -5.114 1.00 89.31 124 SER A N 1
ATOM 936 C CA . SER A 1 124 ? 13.638 -3.489 -6.300 1.00 89.31 124 SER A CA 1
ATOM 937 C C . SER A 1 124 ? 13.125 -2.715 -7.514 1.00 89.31 124 SER A C 1
ATOM 939 O O . SER A 1 124 ? 13.913 -2.073 -8.206 1.00 89.31 124 SER A O 1
ATOM 941 N N . ALA A 1 125 ? 11.812 -2.714 -7.750 1.00 86.62 125 ALA A N 1
ATOM 942 C CA . ALA A 1 125 ? 11.212 -1.949 -8.841 1.00 86.62 125 ALA A CA 1
ATOM 943 C C . ALA A 1 125 ? 11.418 -0.434 -8.653 1.00 86.62 125 ALA A C 1
ATOM 945 O O . ALA A 1 125 ? 11.845 0.266 -9.573 1.00 86.62 125 ALA A O 1
ATOM 946 N N . MET A 1 126 ? 11.208 0.068 -7.432 1.00 84.75 126 MET A N 1
ATOM 947 C CA . MET A 1 126 ? 11.424 1.479 -7.097 1.00 84.75 126 MET A CA 1
ATOM 948 C C . MET A 1 126 ? 12.879 1.914 -7.275 1.00 84.75 126 MET A C 1
ATOM 950 O O . MET A 1 126 ? 13.132 3.051 -7.675 1.00 84.75 126 MET A O 1
ATOM 954 N N . ARG A 1 127 ? 13.844 1.026 -7.009 1.00 85.75 127 ARG A N 1
ATOM 955 C CA . ARG A 1 127 ? 15.269 1.312 -7.200 1.00 85.75 127 ARG A CA 1
ATOM 956 C C . ARG A 1 127 ? 15.576 1.715 -8.641 1.00 85.75 127 ARG A C 1
ATOM 958 O O . ARG A 1 127 ? 16.235 2.731 -8.829 1.00 85.75 127 ARG A O 1
ATOM 965 N N . GLY A 1 128 ? 15.024 1.007 -9.628 1.00 78.19 128 GLY A N 1
ATOM 966 C CA . GLY A 1 128 ? 15.194 1.358 -11.043 1.00 78.19 128 GLY A CA 1
ATOM 967 C C . GLY A 1 128 ? 14.661 2.757 -11.374 1.00 78.19 128 GLY A C 1
ATOM 968 O O . GLY A 1 128 ? 15.342 3.550 -12.021 1.00 78.19 128 GLY A O 1
ATOM 969 N N . VAL A 1 129 ? 13.485 3.114 -10.845 1.00 79.56 129 VAL A N 1
ATOM 970 C CA . VAL A 1 129 ? 12.884 4.451 -11.029 1.00 79.56 129 VAL A CA 1
ATOM 971 C C . VAL A 1 129 ? 13.741 5.547 -10.390 1.00 79.56 129 VAL A C 1
ATOM 973 O O . VAL A 1 129 ? 13.957 6.610 -10.977 1.00 79.56 129 VAL A O 1
ATOM 976 N N . VAL A 1 130 ? 14.248 5.302 -9.179 1.00 83.88 130 VAL A N 1
ATOM 977 C CA . VAL A 1 130 ? 15.110 6.253 -8.467 1.00 83.88 130 VAL A CA 1
ATOM 978 C C . VAL A 1 130 ? 16.439 6.432 -9.196 1.00 83.88 130 VAL A C 1
ATOM 980 O O . VAL A 1 130 ? 16.890 7.567 -9.345 1.00 83.88 130 VAL A O 1
ATOM 983 N N . GLU A 1 131 ? 17.053 5.350 -9.672 1.00 83.38 131 GLU A N 1
ATOM 984 C CA . GLU A 1 131 ? 18.309 5.385 -10.425 1.00 83.38 131 GLU A CA 1
ATOM 985 C C . GLU A 1 131 ? 18.165 6.182 -11.725 1.00 83.38 131 GLU A C 1
ATOM 987 O O . GLU A 1 131 ? 18.972 7.085 -11.968 1.00 83.38 131 GLU A O 1
ATOM 992 N N . ALA A 1 132 ? 17.097 5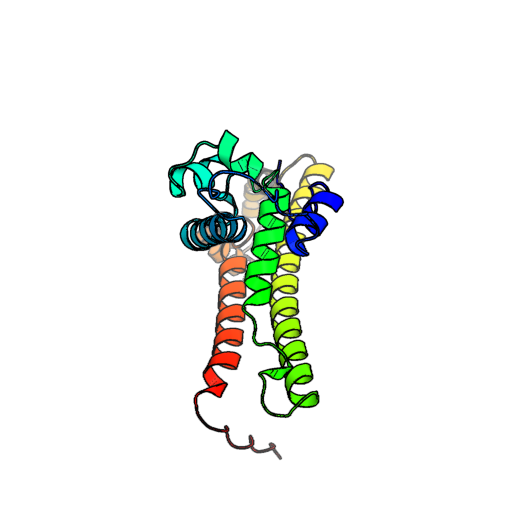.945 -12.492 1.00 77.38 132 ALA A N 1
ATOM 993 C CA . ALA A 1 132 ? 16.772 6.729 -13.684 1.00 77.38 132 ALA A CA 1
ATOM 994 C C . ALA A 1 132 ? 16.553 8.214 -13.342 1.00 77.38 132 ALA A C 1
ATOM 996 O O . ALA A 1 132 ? 17.130 9.109 -13.964 1.00 77.38 132 ALA A O 1
ATOM 997 N N . GLY A 1 133 ? 15.796 8.504 -12.279 1.00 81.75 133 GLY A N 1
ATOM 998 C CA . GLY A 1 133 ? 15.574 9.873 -11.810 1.00 81.75 133 GLY A CA 1
ATOM 999 C C . GLY A 1 133 ? 16.859 10.579 -11.362 1.00 81.75 133 GLY A C 1
ATOM 1000 O O . GLY A 1 133 ? 17.029 11.776 -11.600 1.00 81.75 133 GLY A O 1
ATOM 1001 N N . GLN A 1 134 ? 17.788 9.864 -10.729 1.00 85.25 134 GLN A N 1
ATOM 1002 C CA . GLN A 1 134 ? 19.094 10.404 -10.350 1.00 85.25 134 GLN A CA 1
ATOM 1003 C C . GLN A 1 134 ? 19.995 10.629 -11.566 1.00 85.25 134 GLN A C 1
ATOM 1005 O O . GLN A 1 134 ? 20.647 11.672 -11.649 1.00 85.25 134 GLN A O 1
ATOM 1010 N N . ALA A 1 135 ? 20.030 9.686 -12.510 1.00 84.19 135 ALA A N 1
ATOM 1011 C CA . ALA A 1 135 ? 20.763 9.830 -13.764 1.00 84.19 135 ALA A CA 1
ATOM 1012 C C . ALA A 1 135 ? 20.274 11.054 -14.549 1.00 84.19 135 ALA A C 1
ATOM 1014 O O . ALA A 1 135 ? 21.093 11.851 -15.018 1.00 84.19 135 ALA A O 1
ATOM 1015 N N . ALA A 1 136 ? 18.958 11.272 -14.580 1.00 85.69 136 ALA A N 1
ATOM 1016 C CA . ALA A 1 136 ? 18.363 12.428 -15.227 1.00 85.69 136 ALA A CA 1
ATOM 1017 C C . ALA A 1 136 ? 18.758 13.753 -14.565 1.00 85.69 136 ALA A C 1
ATOM 1019 O O . ALA A 1 136 ? 19.139 14.704 -15.245 1.00 85.69 136 ALA A O 1
ATOM 1020 N N . ARG A 1 137 ? 18.756 13.816 -13.227 1.00 87.06 137 ARG A N 1
ATOM 1021 C CA . ARG A 1 137 ? 19.207 15.013 -12.494 1.00 87.06 137 ARG A CA 1
ATOM 1022 C C . ARG A 1 137 ? 20.684 15.318 -12.722 1.00 87.06 137 ARG A C 1
ATOM 1024 O O . ARG A 1 137 ? 21.039 16.482 -12.860 1.00 87.06 137 ARG A O 1
ATOM 1031 N N . ARG A 1 138 ? 21.542 14.289 -12.752 1.00 89.50 138 ARG A N 1
ATOM 1032 C CA . ARG A 1 138 ? 22.990 14.456 -12.971 1.00 89.50 138 ARG A CA 1
ATOM 1033 C C . ARG A 1 138 ? 23.313 14.926 -14.386 1.00 89.50 138 ARG A C 1
ATOM 1035 O O . ARG A 1 138 ? 24.192 15.761 -14.557 1.00 89.50 138 ARG A O 1
ATOM 1042 N N . SER A 1 139 ? 22.638 14.365 -15.386 1.00 88.19 139 SER A N 1
ATOM 1043 C CA . SER A 1 139 ? 22.893 14.655 -16.804 1.00 88.19 139 SER A CA 1
ATOM 1044 C C . SER A 1 139 ? 22.100 15.851 -17.344 1.00 88.19 139 SER A C 1
ATOM 1046 O O . SER A 1 139 ? 22.415 16.356 -18.421 1.00 88.19 139 SER A O 1
ATOM 1048 N N . GLY A 1 140 ? 21.068 16.293 -16.620 1.00 91.19 140 GLY A N 1
ATOM 1049 C CA . GLY A 1 140 ? 20.130 17.324 -17.061 1.00 91.19 140 GLY A CA 1
ATOM 1050 C C . GLY A 1 140 ? 19.140 16.860 -18.138 1.00 91.19 140 GLY A C 1
ATOM 1051 O O . GLY A 1 140 ? 18.460 17.706 -18.713 1.00 91.19 140 GLY A O 1
ATOM 1052 N N . ARG A 1 141 ? 19.058 15.556 -18.442 1.00 86.75 141 ARG A N 1
ATOM 1053 C CA . ARG A 1 141 ? 18.155 14.983 -19.459 1.00 86.75 141 ARG A CA 1
ATOM 1054 C C . ARG A 1 141 ? 17.488 13.716 -18.944 1.00 86.75 141 ARG A C 1
ATOM 1056 O O . ARG A 1 141 ? 18.160 12.885 -18.349 1.00 86.75 141 ARG A O 1
ATOM 1063 N N . SER A 1 142 ? 16.192 13.543 -19.184 1.00 84.81 142 SER A N 1
ATOM 1064 C CA . SER A 1 142 ? 15.524 12.264 -18.906 1.00 84.81 142 SER A CA 1
ATOM 1065 C C . SER A 1 142 ? 15.975 11.167 -19.877 1.00 84.81 142 SER A C 1
ATOM 1067 O O . SER A 1 142 ? 16.487 11.464 -20.957 1.00 84.81 142 SER A O 1
ATOM 1069 N N . ASP A 1 143 ? 15.726 9.902 -19.528 1.00 76.75 143 ASP A N 1
ATOM 1070 C CA . ASP A 1 143 ? 15.976 8.766 -20.428 1.00 76.75 143 ASP A CA 1
ATOM 1071 C C . ASP A 1 143 ? 15.211 8.898 -21.750 1.00 76.75 143 ASP A C 1
ATOM 1073 O O . ASP A 1 143 ? 15.765 8.610 -22.804 1.00 76.75 143 ASP A O 1
ATOM 1077 N N . VAL A 1 144 ? 13.974 9.408 -21.718 1.00 78.56 144 VAL A N 1
ATOM 1078 C CA . VAL A 1 144 ? 13.177 9.672 -22.929 1.00 78.56 144 VAL A CA 1
ATOM 1079 C C . VAL A 1 144 ? 13.861 10.711 -23.815 1.00 78.56 144 VAL A C 1
ATOM 1081 O O . VAL A 1 144 ? 14.073 10.464 -24.995 1.00 78.56 144 VAL A O 1
ATOM 1084 N N . GLN A 1 145 ? 14.287 11.838 -23.239 1.00 83.69 145 GLN A N 1
ATOM 1085 C CA . GLN A 1 145 ? 14.982 12.894 -23.985 1.00 83.69 145 GLN A CA 1
ATOM 1086 C C . GLN A 1 145 ? 16.325 12.418 -24.540 1.00 83.69 145 GLN A C 1
ATOM 1088 O O . GLN A 1 145 ? 16.743 12.827 -25.626 1.00 83.69 145 GLN A O 1
ATOM 1093 N N . TRP A 1 146 ? 17.027 11.570 -23.784 1.00 83.44 146 TRP A N 1
ATOM 1094 C CA . TRP A 1 146 ? 18.234 10.913 -24.260 1.00 83.44 146 TRP A CA 1
ATOM 1095 C C . TRP A 1 146 ? 17.904 10.018 -25.461 1.00 83.44 146 TRP A C 1
ATOM 1097 O O . TRP A 1 146 ? 18.527 10.158 -26.511 1.00 83.44 146 TRP A O 1
ATOM 1107 N N . TRP A 1 147 ? 16.871 9.183 -25.370 1.00 80.69 147 TRP A N 1
ATOM 1108 C CA . TRP A 1 147 ? 16.483 8.292 -26.460 1.00 80.69 147 TRP A CA 1
ATOM 1109 C C . TRP A 1 147 ? 16.027 9.026 -27.717 1.00 80.69 147 TRP A C 1
ATOM 1111 O O . TRP A 1 147 ? 16.528 8.729 -28.796 1.00 80.69 147 TRP A O 1
ATOM 1121 N N . GLU A 1 148 ? 15.204 10.063 -27.585 1.00 83.50 148 GLU A N 1
ATOM 1122 C CA . GLU A 1 148 ? 14.808 10.937 -28.698 1.00 83.50 148 GLU A CA 1
ATOM 1123 C C . GLU A 1 148 ? 16.016 11.589 -29.390 1.00 83.50 148 GLU A C 1
ATOM 1125 O O . GLU A 1 148 ? 16.034 11.749 -30.610 1.00 83.50 148 GLU A O 1
ATOM 1130 N N . SER A 1 149 ? 17.054 11.934 -28.622 1.00 85.81 149 SER A N 1
ATOM 1131 C CA . SER A 1 149 ? 18.264 12.567 -29.155 1.00 85.81 149 SER A CA 1
ATOM 1132 C C . SER A 1 149 ? 19.196 11.581 -29.868 1.00 85.81 149 SER A C 1
ATOM 1134 O O . SER A 1 149 ? 19.840 11.950 -30.851 1.00 85.81 149 SER A O 1
ATOM 1136 N N . TYR A 1 150 ? 19.313 10.345 -29.369 1.00 84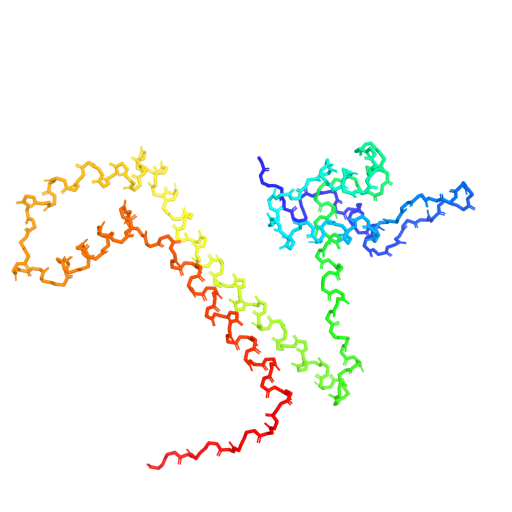.12 150 TYR A N 1
ATOM 1137 C CA . TYR A 1 150 ? 20.336 9.389 -29.815 1.00 84.12 150 TYR A CA 1
ATOM 1138 C C . TYR A 1 150 ? 19.804 8.235 -30.672 1.00 84.12 150 TYR A C 1
ATOM 1140 O O . TYR A 1 150 ? 20.585 7.679 -31.444 1.00 84.12 150 TYR A O 1
ATOM 1148 N N . ALA A 1 151 ? 18.510 7.903 -30.626 1.00 82.69 151 ALA A N 1
ATOM 1149 C CA . ALA A 1 151 ? 17.925 6.848 -31.459 1.00 82.69 151 ALA A CA 1
ATOM 1150 C C . ALA A 1 151 ? 18.186 7.044 -32.970 1.00 82.69 151 ALA A C 1
ATOM 1152 O O . ALA A 1 151 ? 18.620 6.081 -33.604 1.00 82.69 151 ALA A O 1
ATOM 1153 N N . PRO A 1 152 ? 18.084 8.262 -33.553 1.00 86.06 152 PRO A N 1
ATOM 1154 C CA . PRO A 1 152 ? 18.381 8.467 -34.977 1.00 86.06 152 PRO A CA 1
ATOM 1155 C C . PRO A 1 152 ? 19.857 8.263 -35.341 1.00 86.06 152 PRO A C 1
ATOM 1157 O O . PRO A 1 152 ? 20.192 7.991 -36.494 1.00 86.06 152 PRO A O 1
ATOM 1160 N N . LEU A 1 153 ? 20.771 8.457 -34.383 1.00 86.69 153 LEU A N 1
ATOM 1161 C CA . LEU A 1 153 ? 22.190 8.156 -34.579 1.00 86.69 153 LEU A CA 1
ATOM 1162 C C . LEU A 1 153 ? 22.421 6.652 -34.511 1.00 86.69 153 LEU A C 1
ATOM 1164 O O . LEU A 1 153 ? 23.148 6.120 -35.344 1.00 86.69 153 LEU A O 1
ATOM 1168 N N . LEU A 1 154 ? 21.779 5.990 -33.547 1.00 83.75 154 LEU A N 1
ATOM 1169 C CA . LEU A 1 154 ? 21.854 4.550 -33.360 1.00 83.75 154 LEU A CA 1
ATOM 1170 C C . LEU A 1 154 ? 21.355 3.819 -34.609 1.00 83.75 154 LEU A C 1
ATOM 1172 O O . LEU A 1 154 ? 22.070 2.969 -35.116 1.00 83.75 154 LEU A O 1
ATOM 1176 N N . GLU A 1 155 ? 20.222 4.226 -35.181 1.00 81.81 155 GLU A N 1
ATOM 1177 C CA . GLU A 1 155 ? 19.672 3.657 -36.421 1.00 81.81 155 GLU A CA 1
ATOM 1178 C C . GLU A 1 155 ? 20.646 3.743 -37.610 1.00 81.81 155 GLU A C 1
ATOM 1180 O O . GLU A 1 155 ? 20.737 2.817 -38.410 1.00 81.81 155 GLU A O 1
ATOM 1185 N N . LYS A 1 156 ? 21.439 4.818 -37.705 1.00 85.81 156 LYS A N 1
ATOM 1186 C CA . LYS A 1 156 ? 22.426 4.993 -38.786 1.00 85.81 156 LYS A CA 1
ATOM 1187 C C . LYS A 1 156 ? 23.666 4.115 -38.635 1.00 85.81 156 LYS A C 1
ATOM 1189 O O . LYS A 1 156 ? 24.325 3.838 -39.634 1.00 85.81 156 LYS A O 1
ATOM 1194 N N . VAL A 1 157 ? 24.036 3.759 -37.405 1.00 87.62 157 VAL A N 1
ATOM 1195 C CA . VAL A 1 157 ? 25.268 3.001 -37.111 1.00 87.62 157 VAL A CA 1
ATOM 1196 C C . VAL A 1 157 ? 25.001 1.543 -36.749 1.00 87.62 157 VAL A C 1
ATOM 1198 O O . VAL A 1 157 ? 25.934 0.742 -36.714 1.00 87.62 157 VAL A O 1
ATOM 1201 N N . PHE A 1 158 ? 23.752 1.202 -36.440 1.00 87.19 158 PHE A N 1
ATOM 1202 C CA . PHE A 1 158 ? 23.353 -0.124 -36.010 1.00 87.19 158 PHE A CA 1
ATOM 1203 C C . PHE A 1 158 ? 23.268 -1.076 -37.202 1.00 87.19 158 PHE A C 1
ATOM 1205 O O . PHE A 1 158 ? 22.486 -0.878 -38.126 1.00 87.19 158 PHE A O 1
ATOM 1212 N N . ASP A 1 159 ? 24.072 -2.134 -37.145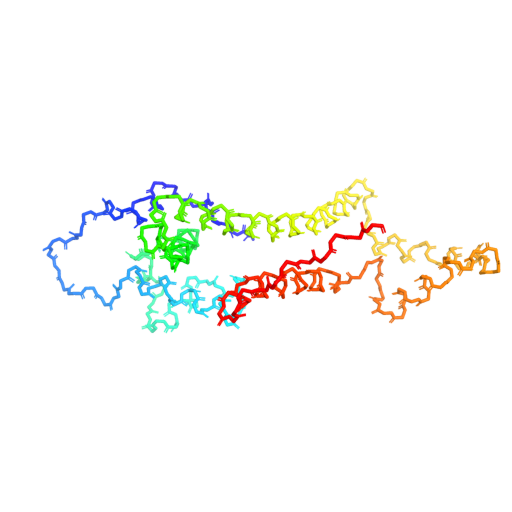 1.00 90.19 159 ASP A N 1
ATOM 1213 C 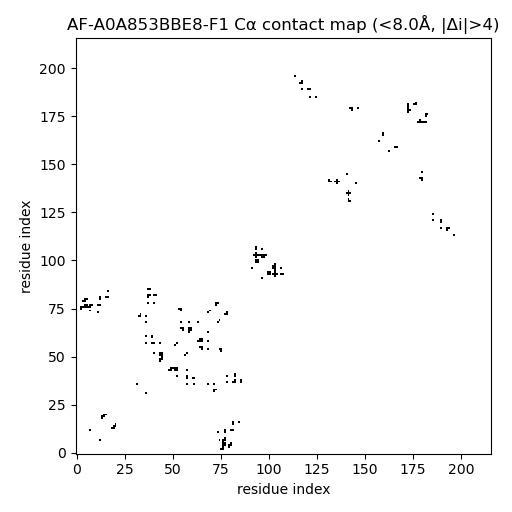CA . ASP A 1 159 ? 24.080 -3.215 -38.122 1.00 90.19 159 ASP A CA 1
ATOM 1214 C C . ASP A 1 159 ? 23.381 -4.450 -37.514 1.00 90.19 159 ASP A C 1
ATOM 1216 O O . ASP A 1 159 ? 23.943 -5.091 -36.613 1.00 90.19 159 ASP A O 1
ATOM 1220 N N . PRO A 1 160 ? 22.155 -4.785 -37.957 1.00 86.50 160 PRO A N 1
ATOM 1221 C CA . PRO A 1 160 ? 21.392 -5.899 -37.407 1.00 86.50 160 PRO A CA 1
ATOM 1222 C C . PRO A 1 160 ? 22.021 -7.267 -37.703 1.00 86.50 160 PRO A C 1
ATOM 1224 O O . PRO A 1 160 ? 21.856 -8.179 -36.890 1.00 86.50 160 PRO A O 1
ATOM 1227 N N . ASP A 1 161 ? 22.782 -7.409 -38.792 1.00 92.06 161 ASP A N 1
ATOM 1228 C CA . ASP A 1 161 ? 23.463 -8.664 -39.135 1.00 92.06 161 ASP A CA 1
ATOM 1229 C C . ASP A 1 161 ? 24.650 -8.907 -38.198 1.00 92.06 161 ASP A C 1
ATOM 1231 O O . ASP A 1 161 ? 24.944 -10.041 -37.807 1.00 92.06 161 ASP A O 1
ATOM 1235 N N . ARG A 1 162 ? 25.302 -7.822 -37.764 1.00 91.38 162 ARG A N 1
ATOM 1236 C CA . ARG A 1 162 ? 26.381 -7.869 -36.771 1.00 91.38 162 ARG A CA 1
ATOM 1237 C C . ARG A 1 162 ? 25.871 -7.999 -35.334 1.00 91.38 162 ARG A C 1
ATOM 1239 O O . ARG A 1 162 ? 26.565 -8.583 -34.500 1.00 91.38 162 ARG A O 1
ATOM 1246 N N . PHE A 1 163 ? 24.677 -7.483 -35.035 1.00 87.06 163 PHE A N 1
ATOM 1247 C CA . PHE A 1 163 ? 24.083 -7.489 -33.691 1.00 87.06 163 PHE A CA 1
ATOM 1248 C C . PHE A 1 163 ? 22.654 -8.073 -33.656 1.00 87.06 163 PHE A C 1
ATOM 1250 O O . PHE A 1 163 ? 21.709 -7.407 -33.217 1.00 87.06 163 PHE A O 1
ATOM 1257 N N . PRO A 1 164 ? 22.471 -9.358 -34.012 1.00 89.00 164 PRO A N 1
ATOM 1258 C CA . PRO A 1 164 ? 21.145 -9.955 -34.202 1.00 89.00 164 PRO A CA 1
ATOM 1259 C C . PRO A 1 164 ? 20.327 -10.107 -32.910 1.00 89.00 164 PRO A C 1
ATOM 1261 O O . PRO A 1 164 ? 19.097 -10.177 -32.950 1.00 89.00 164 PRO A O 1
ATOM 1264 N N . LEU A 1 165 ? 20.973 -10.177 -31.739 1.00 86.00 165 LEU A N 1
ATOM 1265 C CA . LEU A 1 165 ? 20.265 -10.162 -30.451 1.00 86.00 165 LEU A CA 1
ATOM 1266 C C . LEU A 1 165 ? 19.697 -8.770 -30.153 1.00 86.00 165 LEU A C 1
ATOM 1268 O O . LEU A 1 165 ? 18.520 -8.650 -29.820 1.00 86.00 165 LEU A O 1
ATOM 1272 N N . ALA A 1 166 ? 20.517 -7.729 -30.314 1.00 81.44 166 ALA A N 1
ATOM 1273 C CA . ALA A 1 166 ? 20.106 -6.351 -30.076 1.00 81.44 166 ALA A CA 1
ATOM 1274 C C . ALA A 1 166 ? 18.997 -5.920 -31.046 1.00 81.44 166 ALA A C 1
ATOM 1276 O O . ALA A 1 166 ? 18.062 -5.251 -30.623 1.00 81.44 166 ALA A O 1
ATOM 1277 N N . ALA A 1 167 ? 19.044 -6.379 -32.303 1.00 82.81 167 ALA A N 1
ATOM 1278 C CA . ALA A 1 167 ? 18.008 -6.101 -33.297 1.00 82.81 167 ALA A CA 1
ATOM 1279 C C . ALA A 1 167 ? 16.647 -6.667 -32.862 1.00 82.81 167 ALA A C 1
ATOM 1281 O O . ALA A 1 167 ? 15.633 -5.978 -32.904 1.00 82.81 167 ALA A O 1
ATOM 1282 N N . ARG A 1 168 ? 16.636 -7.911 -32.366 1.00 80.94 168 ARG A N 1
ATOM 1283 C CA . ARG A 1 168 ? 15.422 -8.585 -31.878 1.00 80.94 168 ARG A CA 1
ATOM 1284 C C . ARG A 1 168 ? 14.836 -7.916 -30.643 1.00 80.94 168 ARG A C 1
ATOM 1286 O O . ARG A 1 168 ? 13.627 -7.714 -30.570 1.00 80.94 168 ARG A O 1
ATOM 1293 N N . VAL A 1 169 ? 15.697 -7.600 -29.675 1.00 79.06 169 VAL A N 1
ATOM 1294 C CA . VAL A 1 169 ? 15.292 -6.942 -28.428 1.00 79.06 169 VAL A CA 1
ATOM 1295 C C . VAL A 1 169 ? 14.790 -5.530 -28.719 1.00 79.06 169 VAL A C 1
ATOM 1297 O O . VAL A 1 169 ? 13.740 -5.159 -28.213 1.00 79.06 169 VAL A O 1
ATOM 1300 N N . GLY A 1 170 ? 15.481 -4.777 -29.580 1.00 71.88 170 GLY A N 1
ATOM 1301 C CA . GLY A 1 170 ? 15.082 -3.431 -29.992 1.00 71.88 170 GLY A CA 1
ATOM 1302 C C . GLY A 1 170 ? 13.743 -3.403 -30.728 1.00 71.88 170 GLY A C 1
ATOM 1303 O O . GLY A 1 170 ? 12.892 -2.590 -30.383 1.00 71.88 170 GLY A O 1
ATOM 1304 N N . ALA A 1 171 ? 13.518 -4.322 -31.673 1.00 69.06 171 ALA A N 1
ATOM 1305 C CA . ALA A 1 171 ? 12.234 -4.452 -32.366 1.00 69.06 171 ALA A CA 1
ATOM 1306 C C . ALA A 1 171 ? 11.095 -4.796 -31.392 1.00 69.06 171 ALA A C 1
ATOM 1308 O O . ALA A 1 171 ? 10.074 -4.116 -31.372 1.00 69.06 171 ALA A O 1
ATOM 1309 N N . SER A 1 172 ? 11.313 -5.780 -30.512 1.00 65.62 172 SER A N 1
ATOM 1310 C CA . SER A 1 172 ? 10.304 -6.202 -29.529 1.00 65.62 172 SER A CA 1
ATOM 1311 C C . SER A 1 172 ? 9.986 -5.094 -28.517 1.00 65.62 172 SER A C 1
ATOM 1313 O O . SER A 1 172 ? 8.825 -4.857 -28.205 1.00 65.62 172 SER A O 1
ATOM 1315 N N . ALA A 1 173 ? 11.004 -4.384 -28.018 1.00 65.00 173 ALA A N 1
ATOM 1316 C CA . ALA A 1 173 ? 10.824 -3.285 -27.070 1.00 65.00 173 ALA A CA 1
ATOM 1317 C C . ALA A 1 173 ? 10.181 -2.047 -27.721 1.00 65.00 173 ALA A C 1
ATOM 1319 O O . ALA A 1 173 ? 9.344 -1.388 -27.103 1.00 65.00 173 ALA A O 1
ATOM 1320 N N . GLY A 1 174 ? 10.540 -1.747 -28.974 1.00 65.12 174 GLY A N 1
ATOM 1321 C CA . GLY A 1 174 ? 9.957 -0.657 -29.755 1.00 65.12 174 GLY A CA 1
ATOM 1322 C C . GLY A 1 174 ? 8.479 -0.884 -30.074 1.00 65.12 174 GLY A C 1
ATOM 1323 O O . GLY A 1 174 ? 7.672 0.023 -29.880 1.00 65.12 174 GLY A O 1
ATOM 1324 N N . GLU A 1 175 ? 8.104 -2.093 -30.498 1.00 64.94 175 GLU A N 1
ATOM 1325 C CA . GLU A 1 175 ? 6.707 -2.461 -30.771 1.00 64.94 175 GLU A CA 1
ATOM 1326 C C . GLU A 1 175 ? 5.852 -2.520 -29.498 1.00 64.94 175 GLU A C 1
ATOM 1328 O O . GLU A 1 175 ? 4.713 -2.057 -29.510 1.00 64.94 175 GLU A O 1
ATOM 1333 N N . ALA A 1 176 ? 6.390 -3.065 -28.400 1.00 59.72 176 ALA A N 1
ATOM 1334 C CA . ALA A 1 176 ? 5.606 -3.337 -27.196 1.00 59.72 176 ALA A CA 1
ATOM 1335 C C . ALA A 1 176 ? 5.453 -2.132 -26.259 1.00 59.72 176 ALA A C 1
ATOM 1337 O O . ALA A 1 176 ? 4.404 -1.982 -25.634 1.00 59.72 176 ALA A O 1
ATOM 1338 N N . TYR A 1 177 ? 6.481 -1.288 -26.126 1.00 62.06 177 TYR A N 1
ATOM 1339 C CA . TYR A 1 177 ? 6.538 -0.343 -25.007 1.00 62.06 177 TYR A CA 1
ATOM 1340 C C . TYR A 1 177 ? 6.639 1.118 -25.422 1.00 62.06 177 TYR A C 1
ATOM 1342 O O . TYR A 1 177 ? 6.334 1.983 -24.603 1.00 62.06 177 TYR A O 1
ATOM 1350 N N . GLN A 1 178 ? 7.088 1.414 -26.653 1.00 64.12 178 GLN A N 1
ATOM 1351 C CA . GLN A 1 178 ? 7.442 2.782 -27.081 1.00 64.12 178 GLN A CA 1
ATOM 1352 C C . GLN A 1 178 ? 8.324 3.509 -26.037 1.00 64.12 178 GLN A C 1
ATOM 1354 O O . GLN A 1 178 ? 8.318 4.734 -25.926 1.00 64.12 178 GLN A O 1
ATOM 1359 N N . ALA A 1 179 ? 9.063 2.742 -25.231 1.00 58.22 179 ALA A N 1
ATOM 1360 C CA . ALA A 1 179 ? 9.756 3.204 -24.043 1.00 58.22 179 ALA A CA 1
ATOM 1361 C C . ALA A 1 179 ? 11.019 2.361 -23.803 1.00 58.22 179 ALA A C 1
ATOM 1363 O O . ALA A 1 179 ? 11.083 1.208 -24.236 1.00 58.22 179 ALA A O 1
ATOM 1364 N N . PRO A 1 180 ? 12.023 2.904 -23.088 1.00 53.69 180 PRO A N 1
ATOM 1365 C CA . PRO A 1 180 ? 13.264 2.186 -22.788 1.00 53.69 180 PRO A CA 1
ATOM 1366 C C . PRO A 1 180 ? 13.094 1.002 -21.821 1.00 53.69 180 PRO A C 1
ATOM 1368 O O . PRO A 1 180 ? 13.982 0.155 -21.742 1.00 53.69 180 PRO A O 1
ATOM 1371 N N . SER A 1 181 ? 11.985 0.934 -21.076 1.00 64.56 181 SER A N 1
ATOM 1372 C CA . SER A 1 181 ? 11.684 -0.151 -20.138 1.00 64.56 181 SER A CA 1
ATOM 1373 C C . SER A 1 181 ? 10.246 -0.628 -20.280 1.00 64.56 181 SER A C 1
ATOM 1375 O O . SER A 1 181 ? 9.360 0.158 -20.608 1.00 64.56 181 SER A O 1
ATOM 1377 N N . ASP A 1 182 ? 10.020 -1.901 -19.962 1.00 69.69 182 ASP A N 1
ATOM 1378 C CA . ASP A 1 182 ? 8.688 -2.503 -19.915 1.00 69.69 182 ASP A CA 1
ATOM 1379 C C . ASP A 1 182 ? 7.873 -1.903 -18.745 1.00 69.69 182 ASP A C 1
ATOM 1381 O O . ASP A 1 182 ? 8.225 -2.141 -17.582 1.00 69.69 182 ASP A O 1
ATOM 1385 N N . PRO A 1 183 ? 6.798 -1.134 -19.008 1.00 67.44 183 PRO A N 1
ATOM 1386 C CA . PRO A 1 183 ? 5.948 -0.568 -17.964 1.00 67.44 183 PRO A CA 1
ATOM 1387 C C . PRO A 1 183 ? 5.150 -1.640 -17.203 1.00 67.44 183 PRO A C 1
ATOM 1389 O O . PRO A 1 183 ? 4.738 -1.399 -16.071 1.00 67.44 183 PRO A O 1
ATOM 1392 N N . HIS A 1 184 ? 4.977 -2.832 -17.779 1.00 76.56 184 HIS A N 1
ATOM 1393 C CA . HIS A 1 184 ? 4.221 -3.944 -17.204 1.00 76.56 184 HIS A CA 1
ATOM 1394 C C . HIS A 1 184 ? 5.092 -4.937 -16.434 1.00 76.56 184 HIS A C 1
ATOM 1396 O O . HIS A 1 184 ? 4.559 -5.816 -15.756 1.00 76.56 184 HIS A O 1
ATOM 1402 N N . ALA A 1 185 ? 6.423 -4.804 -16.474 1.00 81.69 185 ALA A N 1
ATOM 1403 C CA . ALA A 1 185 ? 7.323 -5.729 -15.784 1.00 81.69 185 ALA A CA 1
ATOM 1404 C C . ALA A 1 185 ? 7.058 -5.786 -14.271 1.00 81.69 185 ALA A C 1
ATOM 1406 O O . ALA A 1 185 ? 7.135 -6.863 -13.676 1.00 81.69 185 ALA A O 1
ATOM 1407 N N . PHE A 1 186 ? 6.709 -4.643 -13.665 1.00 87.25 186 PHE A N 1
ATOM 1408 C CA . PHE A 1 186 ? 6.308 -4.561 -12.260 1.00 87.25 186 PHE A CA 1
ATOM 1409 C C . PHE A 1 186 ? 5.016 -5.341 -11.986 1.00 87.25 186 PHE A C 1
ATOM 1411 O O . PHE A 1 186 ? 4.976 -6.184 -11.092 1.00 87.25 186 PHE A O 1
ATOM 1418 N N . GLU A 1 187 ? 3.967 -5.081 -12.768 1.00 89.06 187 GLU A N 1
ATOM 1419 C CA . GLU A 1 187 ? 2.657 -5.723 -12.611 1.00 89.06 187 GLU A CA 1
ATOM 1420 C C . GLU A 1 187 ? 2.760 -7.235 -12.821 1.00 89.06 187 GLU A C 1
ATOM 1422 O O . GLU A 1 187 ? 2.215 -8.016 -12.042 1.00 89.06 187 GLU A O 1
ATOM 1427 N N . PHE A 1 188 ? 3.527 -7.656 -13.828 1.00 90.38 188 PHE A N 1
ATOM 1428 C CA . PHE A 1 188 ? 3.777 -9.060 -14.113 1.00 90.38 188 PHE A CA 1
ATOM 1429 C C . PHE A 1 188 ? 4.452 -9.770 -12.938 1.00 90.38 188 PHE A C 1
ATOM 1431 O O . PHE A 1 188 ? 3.965 -10.812 -12.492 1.00 90.3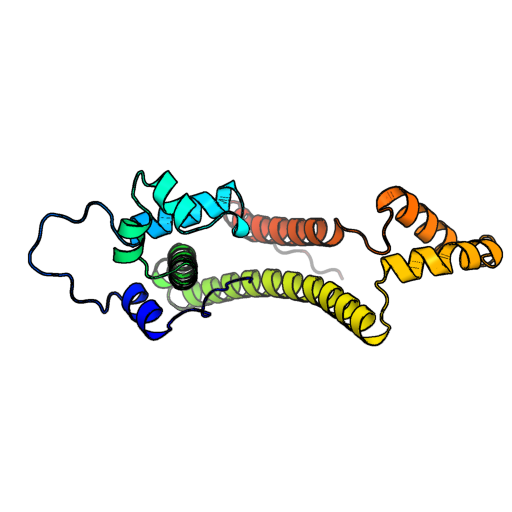8 188 PHE A O 1
ATOM 1438 N N . GLY A 1 189 ? 5.572 -9.240 -12.435 1.00 91.38 189 GLY A N 1
ATOM 1439 C CA . GLY A 1 189 ? 6.300 -9.901 -11.354 1.00 91.38 189 GLY A CA 1
ATOM 1440 C C . GLY A 1 189 ? 5.529 -9.873 -10.037 1.00 91.38 189 GLY A C 1
ATOM 1441 O O . GLY A 1 189 ? 5.512 -10.885 -9.335 1.00 91.38 189 GLY A O 1
ATOM 1442 N N . LEU A 1 190 ? 4.816 -8.779 -9.746 1.00 93.94 190 LEU A N 1
ATOM 1443 C CA . LEU A 1 190 ? 3.933 -8.701 -8.584 1.00 93.94 190 LEU A CA 1
ATOM 1444 C C . LEU A 1 190 ? 2.831 -9.761 -8.664 1.00 93.94 190 LEU A C 1
ATOM 1446 O O . LEU A 1 190 ? 2.653 -10.507 -7.705 1.00 93.94 190 LEU A O 1
ATOM 1450 N N . ALA A 1 191 ? 2.154 -9.890 -9.809 1.00 93.31 191 ALA A N 1
ATOM 1451 C CA . ALA A 1 191 ? 1.125 -10.907 -10.005 1.00 93.31 191 ALA A CA 1
ATOM 1452 C C . ALA A 1 191 ? 1.673 -12.320 -9.761 1.00 93.31 191 ALA A C 1
ATOM 1454 O O . ALA A 1 191 ? 1.079 -13.079 -9.010 1.00 93.31 191 ALA A O 1
ATOM 1455 N N . ARG A 1 192 ? 2.854 -12.665 -10.295 1.00 95.06 192 ARG A N 1
ATOM 1456 C CA . ARG A 1 192 ? 3.464 -13.991 -10.066 1.00 95.06 192 ARG A CA 1
ATOM 1457 C C . ARG A 1 192 ? 3.823 -14.252 -8.603 1.00 95.06 192 ARG A C 1
ATOM 1459 O O . ARG A 1 192 ? 3.698 -15.385 -8.142 1.00 95.06 192 ARG A O 1
ATOM 1466 N N . ILE A 1 193 ? 4.287 -13.231 -7.883 1.00 95.06 193 ILE A N 1
ATOM 1467 C CA . ILE A 1 193 ? 4.578 -13.344 -6.449 1.00 95.06 193 ILE A CA 1
ATOM 1468 C C . ILE A 1 193 ? 3.283 -13.586 -5.671 1.00 95.06 193 ILE A C 1
ATOM 1470 O O . ILE A 1 193 ? 3.242 -14.492 -4.840 1.00 95.06 193 ILE A O 1
ATOM 1474 N N . LEU A 1 194 ? 2.230 -12.820 -5.963 1.00 93.31 194 LEU A N 1
ATOM 1475 C CA . LEU A 1 194 ? 0.929 -12.960 -5.311 1.00 93.31 194 LEU A CA 1
ATOM 1476 C C . LEU A 1 194 ? 0.281 -14.314 -5.624 1.00 93.31 194 LEU A C 1
ATOM 1478 O O . LEU A 1 194 ? -0.107 -15.000 -4.685 1.00 93.31 194 LEU A O 1
ATOM 1482 N N . ASP A 1 195 ? 0.282 -14.755 -6.886 1.00 92.50 195 ASP A N 1
ATOM 1483 C CA . ASP A 1 195 ? -0.198 -16.084 -7.300 1.00 92.50 195 ASP A CA 1
ATOM 1484 C C . ASP A 1 195 ? 0.536 -17.204 -6.530 1.00 92.50 195 ASP A C 1
ATOM 1486 O O . ASP A 1 195 ? -0.060 -18.186 -6.085 1.00 92.50 195 ASP A O 1
ATOM 1490 N N . GLY A 1 196 ? 1.856 -17.065 -6.350 1.00 92.06 196 GLY A N 1
ATOM 1491 C CA . GLY A 1 196 ? 2.674 -18.030 -5.613 1.00 92.06 196 GLY A CA 1
ATOM 1492 C C . GLY A 1 196 ? 2.374 -18.061 -4.110 1.00 92.06 196 GLY A C 1
ATOM 1493 O O . GLY A 1 196 ? 2.347 -19.138 -3.508 1.00 92.06 196 GLY A O 1
ATOM 1494 N N . ILE A 1 197 ? 2.128 -16.896 -3.504 1.00 89.94 197 ILE A N 1
ATOM 1495 C CA . ILE A 1 197 ? 1.712 -16.779 -2.099 1.00 89.94 197 ILE A CA 1
ATOM 1496 C C . ILE A 1 197 ? 0.303 -17.352 -1.919 1.00 89.94 197 ILE A C 1
ATOM 1498 O O . ILE A 1 197 ? 0.087 -18.144 -1.002 1.00 89.94 197 ILE A O 1
ATOM 1502 N N . GLU A 1 198 ? -0.630 -17.021 -2.810 1.00 86.19 198 GLU A N 1
ATOM 1503 C CA . GLU A 1 198 ? -1.989 -17.558 -2.813 1.00 86.19 198 GLU A CA 1
ATOM 1504 C C . GLU A 1 198 ? -1.971 -19.088 -2.921 1.00 86.19 198 GLU A C 1
ATOM 1506 O O . GLU A 1 198 ? -2.602 -19.769 -2.116 1.00 86.19 198 GLU A O 1
ATOM 1511 N N . ALA A 1 199 ? -1.175 -19.661 -3.827 1.00 86.56 199 ALA A N 1
ATOM 1512 C CA . ALA A 1 199 ? -1.022 -21.111 -3.937 1.00 86.56 199 ALA A CA 1
ATOM 1513 C C . ALA A 1 199 ? -0.442 -21.752 -2.659 1.00 86.56 199 ALA A C 1
ATOM 1515 O O . ALA A 1 199 ? -0.854 -22.848 -2.276 1.00 86.56 199 ALA A O 1
ATOM 1516 N N . LEU A 1 200 ? 0.491 -21.083 -1.970 1.00 80.88 200 LEU A N 1
ATOM 1517 C CA . LEU A 1 200 ? 1.035 -21.536 -0.681 1.00 80.88 200 LEU A CA 1
ATOM 1518 C C . LEU A 1 200 ? -0.012 -21.488 0.447 1.00 80.88 200 LEU A C 1
ATOM 1520 O O . LEU A 1 200 ? 0.079 -22.266 1.402 1.00 80.88 200 LEU A O 1
ATOM 1524 N N . ILE A 1 201 ? -0.959 -20.553 0.380 1.00 77.19 201 ILE A N 1
ATOM 1525 C CA . ILE A 1 201 ? -2.070 -20.426 1.329 1.00 77.19 201 ILE A CA 1
ATOM 1526 C C . ILE A 1 201 ? -3.135 -21.487 1.010 1.00 77.19 201 ILE A C 1
ATOM 1528 O O . ILE A 1 201 ? -3.374 -22.360 1.839 1.00 77.19 201 ILE A O 1
ATOM 1532 N N . ASN A 1 202 ? -3.669 -21.496 -0.214 1.00 76.00 202 ASN A N 1
ATOM 1533 C CA . ASN A 1 202 ? -4.751 -22.380 -0.669 1.00 76.00 202 ASN A CA 1
ATOM 1534 C C . ASN A 1 202 ? -4.340 -23.859 -0.735 1.00 76.00 202 ASN A C 1
ATOM 1536 O O . ASN A 1 202 ? -5.146 -24.751 -0.482 1.00 76.00 202 ASN A O 1
ATOM 1540 N N . GLY A 1 203 ? -3.067 -24.153 -1.020 1.00 61.41 203 GLY A N 1
ATOM 1541 C CA . GLY A 1 203 ? -2.518 -25.514 -0.983 1.00 61.41 203 GLY A CA 1
ATOM 1542 C C . GLY A 1 203 ? -2.559 -26.169 0.405 1.00 61.41 203 GLY A C 1
ATOM 1543 O O . GLY A 1 203 ? -2.256 -27.354 0.528 1.00 61.41 203 GLY A O 1
ATOM 1544 N N . ARG A 1 204 ? -2.940 -25.425 1.453 1.00 59.50 204 ARG A N 1
ATOM 1545 C CA . ARG A 1 204 ? -3.173 -25.946 2.809 1.00 59.50 204 ARG A CA 1
ATOM 1546 C C . ARG A 1 204 ? -4.587 -26.488 3.008 1.00 59.50 204 ARG A C 1
ATOM 1548 O O . ARG A 1 204 ? -4.758 -27.357 3.858 1.00 59.50 204 ARG A O 1
ATOM 1555 N N . ASP A 1 205 ? -5.552 -26.075 2.188 1.00 52.03 205 ASP A N 1
ATOM 1556 C CA . ASP A 1 205 ? -6.945 -26.529 2.290 1.00 52.03 205 ASP A CA 1
ATOM 1557 C C . ASP A 1 205 ? -7.187 -27.875 1.575 1.00 52.03 205 ASP A C 1
ATOM 1559 O O . ASP A 1 205 ? -8.278 -28.444 1.638 1.00 52.03 205 ASP A O 1
ATOM 1563 N N . GLY A 1 206 ? -6.160 -28.443 0.925 1.00 42.44 206 GLY A N 1
ATOM 1564 C CA . GLY A 1 206 ? -6.281 -29.654 0.113 1.00 42.44 206 GLY A CA 1
ATOM 1565 C C . GLY A 1 206 ? -5.071 -30.591 0.159 1.00 42.44 206 GLY A C 1
ATOM 1566 O O . GLY A 1 206 ? -4.233 -30.551 -0.731 1.00 42.44 206 GLY A O 1
ATOM 1567 N N . LYS A 1 207 ? -5.092 -31.526 1.123 1.00 37.38 207 LYS A N 1
ATOM 1568 C CA . LYS A 1 207 ? -4.278 -32.763 1.261 1.00 37.38 207 LYS A CA 1
ATOM 1569 C C . LYS A 1 207 ? -2.742 -32.621 1.389 1.00 37.38 207 LYS A C 1
ATOM 1571 O O . LYS A 1 207 ? -2.102 -31.912 0.623 1.00 37.38 207 LYS A O 1
ATOM 1576 N N . PRO A 1 208 ? -2.102 -33.417 2.276 1.00 38.34 208 PRO A N 1
ATOM 1577 C CA . PRO A 1 208 ? -0.646 -33.489 2.356 1.00 38.34 208 PRO A CA 1
ATOM 1578 C C . PRO A 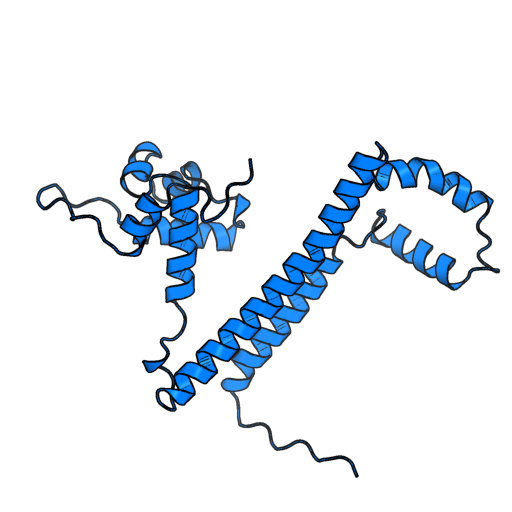1 208 ? -0.080 -34.072 1.051 1.00 38.34 208 PRO A C 1
ATOM 1580 O O . PRO A 1 208 ? -0.269 -35.250 0.743 1.00 38.34 208 PRO A O 1
ATOM 1583 N N . GLY A 1 209 ? 0.596 -33.231 0.267 1.00 37.28 209 GLY A N 1
ATOM 1584 C CA . GLY A 1 209 ? 1.339 -33.650 -0.916 1.00 37.28 209 GLY A CA 1
ATOM 1585 C C . GLY A 1 209 ? 2.463 -34.609 -0.526 1.00 37.28 209 GLY A C 1
ATOM 1586 O O . GLY A 1 209 ? 3.314 -34.279 0.297 1.00 37.28 209 GLY A O 1
ATOM 1587 N N . ALA A 1 210 ? 2.426 -35.810 -1.103 1.00 40.00 210 ALA A N 1
ATOM 1588 C CA . ALA A 1 210 ? 3.388 -36.885 -0.897 1.00 40.00 210 ALA A CA 1
ATOM 1589 C C . ALA A 1 210 ? 4.853 -36.432 -1.097 1.00 40.00 210 ALA A C 1
ATOM 1591 O O . ALA A 1 210 ? 5.116 -35.532 -1.903 1.00 40.00 210 ALA A O 1
ATOM 1592 N N . PRO A 1 211 ? 5.824 -37.066 -0.409 1.00 41.91 211 PRO A N 1
ATOM 1593 C CA . PRO A 1 211 ? 7.235 -36.736 -0.564 1.00 41.91 211 PRO A CA 1
ATOM 1594 C C . PRO A 1 211 ? 7.698 -36.938 -2.012 1.00 41.91 211 PRO A C 1
ATOM 1596 O O . PRO A 1 211 ? 7.473 -37.980 -2.629 1.00 41.91 211 PRO A O 1
ATOM 1599 N N . ARG A 1 212 ? 8.355 -35.905 -2.547 1.00 46.47 212 ARG A N 1
ATOM 1600 C CA . ARG A 1 212 ? 8.959 -35.885 -3.882 1.00 46.47 212 ARG A CA 1
ATOM 1601 C C . ARG A 1 212 ? 10.119 -36.904 -3.911 1.00 46.47 212 ARG A C 1
ATOM 1603 O O . ARG A 1 212 ? 10.965 -36.840 -3.019 1.00 46.47 212 ARG A O 1
ATOM 1610 N N . PRO A 1 213 ? 10.178 -37.838 -4.880 1.00 42.06 213 PRO A N 1
ATOM 1611 C CA . PRO A 1 213 ? 11.243 -38.834 -4.929 1.00 42.06 213 PRO A CA 1
ATOM 1612 C C . PRO A 1 213 ? 12.587 -38.147 -5.180 1.00 42.06 213 PRO A C 1
ATOM 1614 O O . PRO A 1 213 ? 12.726 -37.333 -6.094 1.00 42.06 213 PRO A O 1
ATOM 1617 N N . THR A 1 214 ? 13.567 -38.464 -4.339 1.00 53.16 214 THR A N 1
ATOM 1618 C CA . THR A 1 214 ? 14.967 -38.082 -4.522 1.00 53.16 214 THR A CA 1
ATOM 1619 C C . THR A 1 214 ? 15.492 -38.754 -5.784 1.00 53.16 214 THR A C 1
ATOM 1621 O O . THR A 1 214 ? 15.464 -39.982 -5.877 1.00 53.16 214 THR A O 1
ATOM 1624 N N . ALA A 1 215 ? 15.942 -37.958 -6.752 1.00 49.91 215 ALA A N 1
ATOM 1625 C CA . ALA A 1 215 ? 16.643 -38.463 -7.924 1.00 49.91 215 ALA A CA 1
ATOM 1626 C C . ALA A 1 215 ? 17.979 -39.087 -7.484 1.00 49.91 215 ALA A C 1
ATOM 1628 O O . ALA A 1 215 ? 18.761 -38.435 -6.787 1.00 49.91 215 ALA A O 1
ATOM 1629 N N . GLY A 1 216 ? 18.172 -40.355 -7.847 1.00 48.31 216 GLY A N 1
ATOM 1630 C CA . GLY A 1 216 ? 19.468 -41.034 -7.871 1.00 48.31 216 GLY A CA 1
ATOM 1631 C C . GLY A 1 216 ? 20.138 -40.898 -9.229 1.00 48.31 216 GLY A C 1
ATOM 1632 O O . GLY A 1 216 ? 19.447 -40.476 -10.186 1.00 48.31 216 GLY A O 1
#

Solvent-accessible surface area (backbone atoms only — not comparable to full-atom values): 12790 Å² total; per-residue (Å²): 133,91,83,44,65,82,71,49,61,66,68,60,40,50,32,60,74,70,59,69,59,80,72,80,92,76,75,78,82,71,93,70,51,59,66,58,55,32,53,50,42,46,55,43,23,75,76,60,36,67,84,62,55,42,66,58,55,47,13,56,77,68,76,46,52,47,75,64,42,45,77,64,42,84,41,66,26,42,42,43,45,47,36,50,51,55,58,60,66,69,53,83,54,42,87,76,33,74,70,49,74,62,30,12,50,55,49,52,53,48,54,52,49,54,51,50,51,53,51,51,51,53,52,55,56,50,48,55,55,49,50,52,53,50,51,17,65,75,70,75,45,47,71,65,60,46,45,72,68,42,48,70,56,45,65,75,72,59,51,49,88,83,35,56,66,60,44,52,52,48,52,52,36,50,75,74,47,78,45,99,58,68,84,55,57,61,60,54,52,50,50,54,52,50,53,53,51,48,48,65,55,58,53,68,82,59,71,88,78,73,85,78,83,80,86,127

Foldseek 3Di:
DDAEAPPDDVVQLCCLLVVVDDDPPDDDPDPDALVRLLVLQLVQCVVPNNVRRALCVSCVSVVHHSVSSCVHAVGPNSSNSSNVSVVVVPDDQLCNAPPHNVRSVVSVVLVVVLVCVLVVLVVVVVVVVVVQVVVCVVVVHGPVRVCVVCVVVCVVPDDCVVVVVCVVVVVCCCVQPVDPDDPCPSVVVSVVSVVVVVCVVVVVVDDDDDDDDDDD

pLDDT: mean 81.97, std 14.48, range [37.28, 97.69]

Mean predicted aligned error: 10.98 Å

InterPro domains:
  IPR001647 DNA-binding HTH domain, TetR-type [PF00440] (39-81)
  IPR001647 DNA-binding HTH domain, TetR-type [PS50977] (31-91)
  IPR004111 Tetracycline repressor TetR, C-terminal [PF02909] (114-200)
  IPR009057 Homedomain-like superfamily [SSF46689] (26-90)
  IPR036271 Tetracyclin repressor-like, C-terminal domain superfamily [SSF48498] (110-204)
  IPR050109 HTH-type, TetR-like transcriptional regulator [PTHR30055] (23-166)